Protein AF-A0A3N5KKR2-F1 (afdb_monomer)

Nearest PDB structures (foldseek):
  5sv0-assembly2_J  TM=8.902E-01  e=2.110E-06  Escherichia coli DH1
  6ye4-assembly1_C  TM=9.037E-01  e=9.347E-06  Serratia marcescens
  6tyi-assembly1_D  TM=8.362E-01  e=7.008E-06  Escherichia coli K-12
  5sv0-assembly1_B  TM=8.499E-01  e=1.585E-05  Escherichia coli DH1
  5zfu-assembly1_F  TM=7.831E-01  e=4.150E-04  Escherichia coli K-12

Secondary structure (DSSP, 8-state):
----------TTSHHHHHHH--HHHHHHHHHHHHHHHHHHHHHHHHHHHHHHHHHHHHHHHHHTTTSSSHHHHHHH--STT-HHHHHHHHHHHHHHTTTSTTTTTS-HHHHHHHHHHHHHHHHHHHHHTTHHHHHHHHHHHHHHHHHHHHHHHHHHHHHHHHHS---HHHHHHHHHHHHHHHHHHT-

Foldseek 3Di:
DDDDPPPPPDCQDPVVCVVPPDPLLVVLLVVLVVLVVVLVVVVVVLVVVVVVLVVLVVQLVPQLVPDPDNVRSLVSRDDDDSLVSVLSVQLVVQLVPCPPPVNVVDPNVVSSVVSSVVSVVVVVVVSCPPVVSNVCLQVCLLVSLLVSLVVLQVVLVVVCVVVVDDDCVSRVRSNSSSNVSNVSSND

Structure (mmCIF, N/CA/C/O backbone):
data_AF-A0A3N5KKR2-F1
#
_entry.id   AF-A0A3N5KKR2-F1
#
loop_
_atom_site.group_PDB
_atom_site.id
_atom_site.type_symbol
_atom_site.label_atom_id
_atom_site.label_alt_id
_atom_site.label_comp_id
_atom_site.label_asym_id
_atom_site.label_entity_id
_atom_site.label_seq_id
_atom_site.pdbx_PDB_ins_code
_atom_site.Cartn_x
_atom_site.Cartn_y
_atom_site.Cartn_z
_atom_site.occupancy
_atom_site.B_iso_or_equiv
_atom_site.auth_seq_id
_atom_site.auth_comp_id
_atom_site.auth_asym_id
_atom_site.auth_atom_id
_atom_site.pdbx_PDB_model_num
ATOM 1 N N . MET A 1 1 ? 1.745 31.631 -47.580 1.00 42.88 1 MET A N 1
ATOM 2 C CA . MET A 1 1 ? 2.986 31.162 -46.936 1.00 42.88 1 MET A CA 1
ATOM 3 C C . MET A 1 1 ? 2.565 30.349 -45.722 1.00 42.88 1 MET A C 1
ATOM 5 O O . MET A 1 1 ? 2.263 30.931 -44.691 1.00 42.88 1 MET A O 1
ATOM 9 N N . ALA A 1 2 ? 2.359 29.043 -45.904 1.00 41.66 2 ALA A N 1
ATOM 10 C CA . ALA A 1 2 ? 1.937 28.146 -44.832 1.00 41.66 2 ALA A CA 1
ATOM 11 C C . ALA A 1 2 ? 3.188 27.667 -44.090 1.00 41.66 2 ALA A C 1
ATOM 13 O O . ALA A 1 2 ? 4.091 27.104 -44.701 1.00 41.66 2 ALA A O 1
ATOM 14 N N . THR A 1 3 ? 3.264 27.957 -42.797 1.00 47.28 3 THR A N 1
ATOM 15 C CA . THR A 1 3 ? 4.240 27.378 -41.875 1.00 47.28 3 THR A CA 1
ATOM 16 C C . THR A 1 3 ? 3.950 25.888 -41.732 1.00 47.28 3 THR A C 1
ATOM 18 O O . THR A 1 3 ? 3.000 25.511 -41.048 1.00 47.28 3 THR A O 1
ATOM 21 N N . GLU A 1 4 ? 4.747 25.046 -42.387 1.00 46.09 4 GLU A N 1
ATOM 22 C CA . GLU A 1 4 ? 4.807 23.621 -42.073 1.00 46.09 4 GLU A CA 1
ATOM 23 C C . GLU A 1 4 ? 5.368 23.473 -40.656 1.00 46.09 4 GLU A C 1
ATOM 25 O O . GLU A 1 4 ? 6.536 23.756 -40.385 1.00 46.09 4 GLU A O 1
ATOM 30 N N . SER A 1 5 ? 4.511 23.079 -39.716 1.00 45.75 5 SER A N 1
ATOM 31 C CA . SER A 1 5 ? 4.941 22.628 -38.401 1.00 45.75 5 SER A CA 1
ATOM 32 C C . SER A 1 5 ? 5.669 21.300 -38.581 1.00 45.75 5 SER A C 1
ATOM 34 O O . SER A 1 5 ? 5.032 20.251 -38.672 1.00 45.75 5 SER A O 1
ATOM 36 N N . VAL A 1 6 ? 6.999 21.343 -38.660 1.00 47.50 6 VAL A N 1
ATOM 37 C CA . VAL A 1 6 ? 7.836 20.145 -38.565 1.00 47.50 6 VAL A CA 1
ATOM 38 C C . VAL A 1 6 ? 7.594 19.550 -37.181 1.00 47.50 6 VAL A C 1
ATOM 40 O O . VAL A 1 6 ? 8.103 20.044 -36.175 1.00 47.50 6 VAL A O 1
ATOM 43 N N . THR A 1 7 ? 6.757 18.518 -37.111 1.00 49.84 7 THR A N 1
ATOM 44 C CA . THR A 1 7 ? 6.627 17.6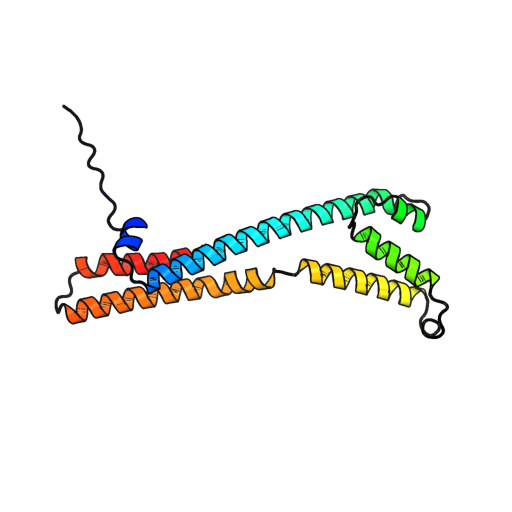89 -35.919 1.00 49.84 7 THR A CA 1
ATOM 45 C C . THR A 1 7 ? 7.948 16.958 -35.761 1.00 49.84 7 THR A C 1
ATOM 47 O O . THR A 1 7 ? 8.212 15.978 -36.454 1.00 49.84 7 THR A O 1
ATOM 50 N N . VAL A 1 8 ? 8.813 17.475 -34.891 1.00 53.47 8 VAL A N 1
ATOM 51 C CA . VAL A 1 8 ? 9.993 16.750 -34.426 1.00 53.47 8 VAL A CA 1
ATOM 52 C C . VAL A 1 8 ? 9.466 15.534 -33.667 1.00 53.47 8 VAL A C 1
ATOM 54 O O . VAL A 1 8 ? 9.110 15.635 -32.493 1.00 53.47 8 VAL A O 1
ATOM 57 N N . GLU A 1 9 ? 9.325 14.399 -34.356 1.00 55.38 9 GLU A N 1
ATOM 58 C CA . GLU A 1 9 ? 9.075 13.117 -33.704 1.00 55.38 9 GLU A CA 1
ATOM 59 C C . GLU A 1 9 ? 10.240 12.872 -32.755 1.00 55.38 9 GLU A C 1
ATOM 61 O O . GLU A 1 9 ? 11.386 12.757 -33.180 1.00 55.38 9 GLU A O 1
ATOM 66 N N . ASN A 1 10 ? 9.958 12.879 -31.454 1.00 56.44 10 ASN A N 1
ATOM 67 C CA . ASN A 1 10 ? 10.974 12.686 -30.435 1.00 56.44 10 ASN A CA 1
ATOM 68 C C . ASN A 1 10 ? 11.482 11.232 -30.518 1.00 56.44 10 ASN A C 1
ATOM 70 O O . ASN A 1 10 ? 10.735 10.321 -30.144 1.00 56.44 10 ASN A O 1
ATOM 74 N N . PRO A 1 11 ? 12.734 10.994 -30.955 1.00 57.62 11 PRO A N 1
ATOM 75 C CA . PRO A 1 11 ? 13.260 9.645 -31.151 1.00 57.62 11 PRO A CA 1
ATOM 76 C C . PRO A 1 11 ? 13.536 8.912 -29.827 1.00 57.62 11 PRO A C 1
ATOM 78 O O . PRO A 1 11 ? 13.966 7.766 -29.848 1.00 57.62 11 PRO A O 1
ATOM 81 N N . TYR A 1 12 ? 13.266 9.553 -28.682 1.00 56.97 12 TYR A N 1
ATOM 82 C CA . TYR A 1 12 ? 13.493 9.033 -27.330 1.00 56.97 12 TYR A CA 1
ATOM 83 C C . TYR A 1 12 ? 12.205 8.962 -26.482 1.00 56.97 12 TYR A C 1
ATOM 85 O O . TYR A 1 12 ? 12.260 8.904 -25.255 1.00 56.97 12 TYR A O 1
ATOM 93 N N . GLY A 1 13 ? 11.022 9.017 -27.108 1.00 60.66 13 GLY A N 1
ATOM 94 C CA . GLY A 1 13 ? 9.735 8.897 -26.407 1.00 60.66 13 GLY A CA 1
ATOM 95 C C . GLY A 1 13 ? 9.379 7.458 -25.996 1.00 60.66 13 GLY A C 1
ATOM 96 O O . GLY A 1 13 ? 9.944 6.495 -26.509 1.00 60.66 13 GLY A O 1
ATOM 97 N N . LEU A 1 14 ? 8.355 7.291 -25.142 1.00 60.44 14 LEU A N 1
ATOM 98 C CA . LEU A 1 14 ? 7.793 5.975 -24.755 1.00 60.44 14 LEU A CA 1
ATOM 99 C C . LEU A 1 14 ? 7.421 5.093 -25.966 1.00 60.44 14 LEU A C 1
ATOM 101 O O . LEU A 1 14 ? 7.427 3.867 -25.889 1.00 60.44 14 LEU A O 1
ATOM 105 N N . GLN A 1 15 ? 7.109 5.728 -27.094 1.00 59.28 15 GLN A N 1
ATOM 106 C CA . GLN A 1 15 ? 6.753 5.074 -28.348 1.00 59.28 15 GLN A CA 1
ATOM 107 C C . GLN A 1 15 ? 7.982 4.533 -29.103 1.00 59.28 15 GLN A C 1
ATOM 109 O O . GLN A 1 15 ? 7.906 3.449 -29.677 1.00 59.28 15 GLN A O 1
ATOM 114 N N . ALA A 1 16 ? 9.128 5.224 -29.030 1.00 58.50 16 ALA A N 1
ATOM 115 C CA . ALA A 1 16 ? 10.413 4.736 -29.538 1.00 58.50 16 ALA A CA 1
ATOM 116 C C . ALA A 1 16 ? 10.948 3.582 -28.672 1.00 58.50 16 ALA A C 1
ATOM 118 O O . ALA A 1 16 ? 11.301 2.537 -29.213 1.00 58.50 16 ALA A O 1
ATOM 119 N N . LEU A 1 17 ? 10.821 3.709 -27.344 1.00 58.53 17 LEU A N 1
ATOM 120 C CA . LEU A 1 17 ? 11.055 2.645 -26.356 1.00 58.53 17 LEU A CA 1
ATOM 121 C C . LEU A 1 17 ? 10.273 1.362 -26.663 1.00 58.53 17 LEU A C 1
ATOM 123 O O . LEU A 1 17 ? 10.775 0.254 -26.509 1.00 58.53 17 LEU A O 1
ATOM 127 N N . TRP A 1 18 ? 9.019 1.476 -27.101 1.00 58.06 18 TRP A N 1
ATOM 128 C CA . TRP A 1 18 ? 8.223 0.306 -27.469 1.00 58.06 18 TRP A CA 1
ATOM 129 C C . TRP A 1 18 ? 8.608 -0.264 -28.844 1.00 58.06 18 TRP A C 1
ATOM 131 O O . TRP A 1 18 ? 8.490 -1.470 -29.070 1.00 58.06 18 TRP A O 1
ATOM 141 N N . ALA A 1 19 ? 9.081 0.568 -29.771 1.00 58.56 19 ALA A N 1
ATOM 142 C CA . ALA A 1 19 ? 9.494 0.134 -31.103 1.00 58.56 19 ALA A CA 1
ATOM 143 C C . ALA A 1 19 ? 10.891 -0.520 -31.119 1.00 58.56 19 ALA A C 1
ATOM 145 O O . ALA A 1 19 ? 11.079 -1.502 -31.833 1.00 58.56 19 ALA A O 1
ATOM 146 N N . GLN A 1 20 ? 11.840 -0.025 -30.314 1.00 58.22 20 GLN A N 1
ATOM 147 C CA . GLN A 1 20 ? 13.218 -0.538 -30.214 1.00 58.22 20 GLN A CA 1
ATOM 148 C C . GLN A 1 20 ? 13.466 -1.422 -28.984 1.00 58.22 20 GLN A C 1
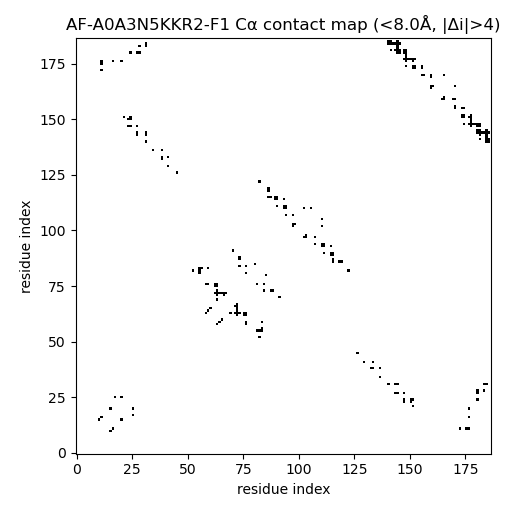ATOM 150 O O . GLN A 1 20 ? 14.421 -2.195 -28.974 1.00 58.22 20 GLN A O 1
ATOM 155 N N . GLY A 1 21 ? 12.589 -1.364 -27.979 1.00 59.50 21 GLY A N 1
ATOM 156 C CA . GLY A 1 21 ? 12.773 -2.067 -26.716 1.00 59.50 21 GLY A CA 1
ATOM 157 C C . GLY A 1 21 ? 12.751 -3.585 -26.851 1.00 59.50 21 GLY A C 1
ATOM 158 O O . GLY A 1 21 ? 11.796 -4.180 -27.375 1.00 59.50 21 GLY A O 1
ATOM 159 N N . ASP A 1 22 ? 13.801 -4.187 -26.301 1.00 70.69 22 ASP A N 1
ATOM 160 C CA . ASP A 1 22 ? 13.990 -5.625 -26.153 1.00 70.69 22 ASP A CA 1
ATOM 161 C C . ASP A 1 22 ? 12.833 -6.259 -25.348 1.00 70.69 22 ASP A C 1
ATOM 163 O O . ASP A 1 22 ? 12.187 -5.601 -24.522 1.00 70.69 22 ASP A O 1
ATOM 167 N N . PHE A 1 23 ? 12.545 -7.545 -25.572 1.00 80.81 23 PHE A N 1
ATOM 168 C CA . PHE A 1 23 ? 11.387 -8.231 -24.963 1.00 80.81 23 PHE A CA 1
ATOM 169 C C . PHE A 1 23 ? 11.386 -8.122 -23.428 1.00 80.81 23 PHE A C 1
ATOM 171 O O . PHE A 1 23 ? 10.342 -7.930 -22.800 1.00 80.81 23 PHE A O 1
ATOM 178 N N . ILE A 1 24 ? 12.577 -8.169 -22.828 1.00 84.75 24 ILE A N 1
ATOM 179 C CA . ILE A 1 24 ? 12.775 -8.065 -21.380 1.00 84.75 24 ILE A CA 1
ATOM 180 C C . ILE A 1 24 ? 12.475 -6.652 -20.865 1.00 84.75 24 ILE A C 1
ATOM 182 O O . ILE A 1 24 ? 11.808 -6.524 -19.841 1.00 84.75 24 ILE A O 1
ATOM 186 N N . ALA A 1 25 ? 12.872 -5.597 -21.583 1.00 81.75 25 ALA A N 1
ATOM 187 C CA . ALA A 1 25 ? 12.590 -4.213 -21.186 1.00 81.75 25 ALA A CA 1
ATOM 188 C C . ALA A 1 25 ? 11.077 -3.938 -21.134 1.00 81.75 25 ALA A C 1
ATOM 190 O O . ALA A 1 25 ? 10.565 -3.375 -20.165 1.00 81.75 25 ALA A O 1
ATOM 191 N N . LYS A 1 26 ? 10.334 -4.429 -22.134 1.00 83.31 26 LYS A N 1
ATOM 192 C CA . LYS A 1 26 ? 8.863 -4.362 -22.152 1.00 83.31 26 LYS A CA 1
ATOM 193 C C . LYS A 1 26 ? 8.243 -5.134 -20.989 1.00 83.31 26 LYS A C 1
ATOM 195 O O . LYS A 1 26 ? 7.328 -4.627 -20.347 1.00 83.31 26 LYS A O 1
ATOM 200 N N . GLY A 1 27 ? 8.758 -6.328 -20.692 1.00 89.81 27 GLY A N 1
ATOM 201 C CA . GLY A 1 27 ? 8.309 -7.130 -19.553 1.00 89.81 27 GLY A CA 1
ATOM 202 C C . GLY A 1 27 ? 8.483 -6.408 -18.214 1.00 89.81 27 GLY A C 1
ATOM 203 O O . GLY A 1 27 ? 7.544 -6.359 -17.421 1.00 89.81 27 GLY A O 1
ATOM 204 N N . VAL A 1 28 ? 9.648 -5.789 -17.992 1.00 90.44 28 VAL A N 1
ATOM 205 C CA . VAL A 1 28 ? 9.941 -4.997 -16.785 1.00 90.44 28 VAL A CA 1
ATOM 206 C C . VAL A 1 28 ? 8.992 -3.803 -16.661 1.00 90.44 28 VAL A C 1
ATOM 208 O O . VAL A 1 28 ? 8.409 -3.597 -15.597 1.00 90.44 28 VAL A O 1
ATOM 211 N N . LEU A 1 29 ? 8.776 -3.054 -17.746 1.00 87.88 29 LEU A N 1
ATOM 212 C CA . LEU A 1 29 ? 7.853 -1.914 -17.757 1.00 87.88 29 LEU A CA 1
ATOM 213 C C . LEU A 1 29 ? 6.410 -2.323 -17.443 1.00 87.88 29 LEU A C 1
ATOM 215 O O . LEU A 1 29 ? 5.752 -1.673 -16.633 1.00 87.88 29 LEU A O 1
ATOM 219 N N . ILE A 1 30 ? 5.922 -3.409 -18.049 1.00 91.50 30 ILE A N 1
ATOM 220 C CA . ILE A 1 30 ? 4.570 -3.925 -17.791 1.00 91.50 30 ILE A CA 1
ATOM 221 C C . ILE A 1 30 ? 4.441 -4.373 -16.334 1.00 91.50 30 ILE A C 1
ATOM 223 O O . ILE A 1 30 ? 3.448 -4.054 -15.683 1.00 91.50 30 ILE A O 1
ATOM 227 N N . LEU A 1 31 ? 5.444 -5.076 -15.803 1.00 92.81 31 LEU A N 1
ATOM 228 C CA . LEU A 1 31 ? 5.455 -5.516 -14.411 1.00 92.81 31 LEU A CA 1
ATOM 229 C C . LEU A 1 31 ? 5.376 -4.326 -13.443 1.00 92.81 31 LEU A C 1
ATOM 231 O O . LEU A 1 31 ? 4.517 -4.320 -12.562 1.00 92.81 31 LEU A O 1
ATOM 235 N N . LEU A 1 32 ? 6.218 -3.305 -13.633 1.00 91.81 32 LEU A N 1
ATOM 236 C CA . LEU A 1 32 ? 6.210 -2.088 -12.813 1.00 91.81 32 LEU A CA 1
ATOM 237 C C . LEU A 1 32 ? 4.871 -1.344 -12.913 1.00 91.81 32 LEU A C 1
ATOM 239 O O . LEU A 1 32 ? 4.319 -0.926 -11.895 1.00 91.81 32 LEU A O 1
ATOM 243 N N . ALA A 1 33 ? 4.296 -1.245 -14.114 1.00 92.81 33 ALA A N 1
ATOM 244 C CA . ALA A 1 33 ? 2.990 -0.622 -14.315 1.00 92.81 33 ALA A CA 1
ATOM 245 C C . ALA A 1 33 ? 1.862 -1.375 -13.584 1.00 92.81 33 ALA A C 1
ATOM 247 O O . ALA A 1 33 ? 1.014 -0.750 -12.946 1.00 92.81 33 ALA A O 1
ATOM 248 N N . LEU A 1 34 ? 1.866 -2.713 -13.620 1.00 94.69 34 LEU A N 1
ATOM 249 C CA . LEU A 1 34 ? 0.901 -3.540 -12.888 1.00 94.69 34 LEU A CA 1
ATOM 250 C C . LEU A 1 34 ? 1.060 -3.390 -11.369 1.00 94.69 34 LEU A C 1
ATOM 252 O O . LEU A 1 34 ? 0.063 -3.241 -10.661 1.00 94.69 34 LEU A O 1
ATOM 256 N N . MET A 1 35 ? 2.301 -3.384 -10.870 1.00 93.50 35 MET A N 1
ATOM 257 C CA . MET A 1 35 ? 2.604 -3.154 -9.452 1.00 93.50 35 MET A CA 1
ATOM 258 C C . MET A 1 35 ? 2.122 -1.773 -8.989 1.00 93.50 35 MET A C 1
ATOM 260 O O . MET A 1 35 ? 1.519 -1.663 -7.918 1.00 93.50 35 MET A O 1
ATOM 264 N N . SER A 1 36 ? 2.312 -0.736 -9.808 1.00 94.06 36 SER A N 1
ATOM 265 C CA . SER A 1 36 ? 1.827 0.622 -9.536 1.00 94.06 36 SER A CA 1
ATOM 266 C C . SER A 1 36 ? 0.295 0.682 -9.498 1.00 94.06 36 SER A C 1
ATOM 268 O O . SER A 1 36 ? -0.288 1.140 -8.511 1.00 94.06 36 SER A O 1
ATOM 270 N N . ALA A 1 37 ? -0.382 0.126 -10.509 1.00 95.19 37 ALA A N 1
ATOM 271 C CA . ALA A 1 37 ? -1.845 0.104 -10.571 1.00 95.19 37 ALA A CA 1
ATOM 272 C C . ALA A 1 37 ? -2.469 -0.637 -9.375 1.00 95.19 37 ALA A C 1
ATOM 274 O O . ALA A 1 37 ? -3.433 -0.160 -8.768 1.00 95.19 37 ALA A O 1
ATOM 275 N N . TYR A 1 38 ? -1.898 -1.782 -8.993 1.00 95.12 38 TYR A N 1
ATOM 276 C CA . TYR A 1 38 ? -2.381 -2.553 -7.850 1.00 95.12 38 TYR A CA 1
ATOM 277 C C . TYR A 1 38 ? -2.080 -1.866 -6.506 1.00 95.12 38 TYR A C 1
ATOM 279 O O . TYR A 1 38 ? -2.914 -1.894 -5.599 1.00 95.12 38 TYR A O 1
ATOM 287 N N . SER A 1 39 ? -0.951 -1.161 -6.388 1.00 94.94 39 SER A N 1
ATOM 288 C CA . SER A 1 39 ? -0.648 -0.335 -5.210 1.00 94.94 39 SER A CA 1
ATOM 289 C C . SER A 1 39 ? -1.685 0.772 -5.024 1.00 94.94 39 SER A C 1
ATOM 291 O O . SER A 1 39 ? -2.228 0.922 -3.930 1.00 94.94 39 SER A O 1
ATOM 293 N N . TRP A 1 40 ? -2.048 1.485 -6.095 1.00 95.31 40 TRP A N 1
ATOM 294 C CA . TRP A 1 40 ? -3.120 2.485 -6.059 1.00 95.31 40 TRP A CA 1
ATOM 295 C C . TRP A 1 40 ? -4.468 1.888 -5.652 1.00 95.31 40 TRP A C 1
ATOM 297 O O . TRP A 1 40 ? -5.167 2.465 -4.817 1.00 95.31 40 TRP A O 1
ATOM 307 N N . PHE A 1 41 ? -4.822 0.712 -6.175 1.00 95.62 41 PHE A N 1
ATOM 308 C CA . PHE A 1 41 ? -6.036 0.002 -5.768 1.00 95.62 41 PHE A CA 1
ATOM 309 C C . PHE A 1 41 ? -6.067 -0.276 -4.252 1.00 95.62 41 PHE A C 1
ATOM 311 O O . PHE A 1 41 ? -7.074 -0.012 -3.585 1.00 95.62 41 PHE A O 1
ATOM 318 N N . ILE A 1 42 ? -4.957 -0.742 -3.674 1.00 95.12 42 ILE A N 1
ATOM 319 C CA . ILE A 1 42 ? -4.861 -0.963 -2.225 1.00 95.12 42 ILE A CA 1
ATOM 320 C C . ILE A 1 42 ? -4.934 0.364 -1.450 1.00 95.12 42 ILE A C 1
ATOM 322 O O . ILE A 1 42 ? -5.635 0.437 -0.443 1.00 95.12 42 ILE A O 1
ATOM 326 N N . ILE A 1 43 ? -4.271 1.426 -1.918 1.00 94.69 43 ILE A N 1
ATOM 327 C CA . ILE A 1 43 ? -4.312 2.748 -1.267 1.00 94.69 43 ILE A CA 1
ATOM 328 C C . ILE A 1 43 ? -5.755 3.253 -1.168 1.00 94.69 43 ILE A C 1
ATOM 330 O O . ILE A 1 43 ? -6.195 3.645 -0.087 1.00 94.69 43 ILE A O 1
ATOM 334 N N . PHE A 1 44 ? -6.519 3.197 -2.262 1.00 96.00 44 PHE A N 1
ATOM 335 C CA . PHE A 1 44 ? -7.910 3.652 -2.261 1.00 96.00 44 PHE A CA 1
ATOM 336 C C . PHE A 1 44 ? -8.801 2.806 -1.350 1.00 96.00 44 PHE A C 1
ATOM 338 O O . PHE A 1 44 ? -9.573 3.353 -0.559 1.00 96.00 44 PHE A O 1
ATOM 345 N N . THR A 1 45 ? -8.682 1.478 -1.416 1.00 93.81 45 THR A N 1
ATOM 346 C CA . THR A 1 45 ? -9.479 0.579 -0.563 1.00 93.81 45 THR A CA 1
ATOM 347 C C . THR A 1 45 ? -9.185 0.804 0.922 1.00 93.81 45 THR A C 1
ATOM 349 O O . THR A 1 45 ? -10.123 0.953 1.709 1.00 93.81 45 THR A O 1
ATOM 352 N N . LYS A 1 46 ? -7.908 0.942 1.302 1.00 93.81 46 LYS A N 1
ATOM 353 C CA . LYS A 1 46 ? -7.494 1.232 2.684 1.00 93.81 46 LYS A CA 1
ATOM 354 C C . LYS A 1 46 ? -7.925 2.611 3.157 1.00 93.81 46 LYS A C 1
ATOM 356 O O . LYS A 1 46 ? -8.366 2.759 4.293 1.00 93.81 46 LYS A O 1
ATOM 361 N N . TRP A 1 47 ? -7.867 3.613 2.288 1.00 94.38 47 TRP A N 1
ATOM 362 C CA . TRP A 1 47 ? -8.332 4.957 2.609 1.00 94.38 47 TRP A CA 1
ATOM 363 C C . TRP A 1 47 ? -9.834 4.997 2.911 1.00 94.38 47 TRP A C 1
ATOM 365 O O . TRP A 1 47 ? -10.251 5.625 3.888 1.00 94.38 47 TRP A O 1
ATOM 375 N N . TRP A 1 48 ? -10.655 4.290 2.126 1.00 93.75 48 TRP A N 1
ATOM 376 C CA . TRP A 1 48 ? -12.086 4.159 2.416 1.00 93.75 48 TRP A CA 1
ATOM 377 C C . TRP A 1 48 ? -12.355 3.382 3.704 1.00 93.75 48 TRP A C 1
ATOM 379 O O . TRP A 1 48 ? -13.187 3.814 4.504 1.00 93.75 48 TRP A O 1
ATOM 389 N N . GLU A 1 49 ? -11.648 2.273 3.931 1.00 91.62 49 GLU A N 1
ATOM 390 C CA . GLU A 1 49 ? -11.753 1.484 5.162 1.00 91.62 49 GLU A CA 1
ATOM 391 C C . GLU A 1 49 ? -11.429 2.339 6.398 1.00 91.62 49 GLU A C 1
ATOM 393 O O . GLU A 1 49 ? -12.220 2.403 7.341 1.00 91.62 49 GLU A O 1
ATOM 398 N N . GLN A 1 50 ? -10.329 3.093 6.357 1.00 92.62 50 GLN A N 1
ATOM 399 C CA . GLN A 1 50 ? -9.906 3.966 7.448 1.00 92.62 50 GLN A CA 1
ATOM 400 C C . GLN A 1 50 ? -10.880 5.126 7.681 1.00 92.62 50 GLN A C 1
ATOM 402 O O . GLN A 1 50 ? -11.222 5.423 8.825 1.00 92.62 50 GLN A O 1
ATOM 407 N N . ARG A 1 51 ? -11.396 5.753 6.616 1.00 92.81 51 ARG A N 1
ATOM 408 C CA . ARG A 1 51 ? -12.439 6.786 6.738 1.00 92.81 51 ARG A CA 1
ATOM 409 C C . ARG A 1 51 ? -13.710 6.241 7.379 1.00 92.81 51 ARG A C 1
ATOM 411 O O . ARG A 1 51 ? -14.283 6.896 8.249 1.00 92.81 51 ARG A O 1
ATOM 418 N N . ARG A 1 52 ? -14.139 5.041 6.979 1.00 90.62 52 ARG A N 1
ATOM 419 C CA . ARG A 1 52 ? -15.307 4.378 7.567 1.00 90.62 52 ARG A CA 1
ATOM 420 C C . ARG A 1 52 ? -15.089 4.106 9.055 1.00 90.62 52 ARG A C 1
ATOM 422 O O . ARG A 1 52 ? -15.997 4.351 9.841 1.00 90.62 52 ARG A O 1
ATOM 429 N N . LEU A 1 53 ? -13.897 3.661 9.446 1.00 91.19 53 LEU A N 1
ATOM 430 C CA . LEU A 1 53 ? -13.565 3.412 10.850 1.00 91.19 53 LEU A CA 1
ATOM 431 C C . LEU A 1 53 ? -13.543 4.674 11.697 1.00 91.19 53 LEU A C 1
ATOM 433 O O . LEU A 1 53 ? -14.113 4.676 12.783 1.00 91.19 53 LEU A O 1
ATOM 437 N N . LEU A 1 54 ? -12.949 5.754 11.191 1.00 90.94 54 LEU A N 1
ATOM 438 C CA . LEU A 1 54 ? -12.948 7.043 11.883 1.00 90.94 54 LEU A CA 1
ATOM 439 C C . LEU A 1 54 ? -14.370 7.582 12.069 1.00 90.94 54 LEU A C 1
ATOM 441 O O . LEU A 1 54 ? -14.704 8.094 13.134 1.00 90.94 54 LEU A O 1
ATOM 445 N N . SER A 1 55 ? -15.236 7.407 11.067 1.00 90.00 55 SER A N 1
ATOM 446 C CA . SER A 1 55 ? -16.651 7.762 11.193 1.00 90.00 55 SER A CA 1
ATOM 447 C C . SER A 1 55 ? -17.363 6.927 12.261 1.00 90.00 55 SER A C 1
ATOM 449 O O . SER A 1 55 ? -18.130 7.480 13.045 1.00 90.00 55 SER A O 1
ATOM 451 N N . GLN A 1 56 ? -17.116 5.613 12.311 1.00 90.12 56 GLN A N 1
ATOM 452 C CA . GLN A 1 56 ? -17.694 4.737 13.338 1.00 90.12 56 GLN A CA 1
ATOM 453 C C . GLN A 1 56 ? -17.173 5.077 14.739 1.00 90.12 56 GLN A C 1
ATOM 455 O O . GLN A 1 56 ? -17.937 5.022 15.697 1.00 90.12 56 GLN A O 1
ATOM 460 N N . ALA A 1 57 ? -15.898 5.456 14.855 1.00 88.81 57 ALA A N 1
ATOM 461 C CA . ALA A 1 57 ? -15.297 5.886 16.112 1.00 88.81 57 ALA A CA 1
ATOM 462 C C . ALA A 1 57 ? -15.965 7.164 16.631 1.00 88.81 57 ALA A C 1
ATOM 464 O O . ALA A 1 57 ? -16.350 7.220 17.793 1.00 88.81 57 ALA A O 1
ATOM 465 N N . ALA A 1 58 ? -16.189 8.149 15.756 1.00 89.12 58 ALA A N 1
ATOM 466 C CA . ALA A 1 58 ? -16.881 9.385 16.114 1.00 89.12 58 ALA A CA 1
ATOM 467 C C . ALA A 1 58 ? -18.355 9.156 16.507 1.00 89.12 58 ALA A C 1
ATOM 469 O O . ALA A 1 58 ? -18.880 9.842 17.386 1.00 89.12 58 ALA A O 1
ATOM 470 N N . GLU A 1 59 ? -19.042 8.203 15.866 1.00 87.19 59 GLU A N 1
ATOM 471 C CA . GLU A 1 59 ? -20.402 7.799 16.250 1.00 87.19 59 GLU A CA 1
ATOM 472 C C . GLU A 1 59 ? -20.408 7.124 17.625 1.00 87.19 59 GLU A C 1
ATOM 474 O O . GLU A 1 59 ? -21.219 7.487 18.478 1.00 87.19 59 GLU A O 1
ATOM 479 N N . ALA A 1 60 ? -19.476 6.198 17.866 1.00 87.12 60 ALA A N 1
ATOM 480 C CA . ALA A 1 60 ? -19.321 5.555 19.162 1.00 87.12 60 ALA A CA 1
ATOM 481 C C . ALA A 1 60 ? -19.006 6.577 20.256 1.00 87.12 60 ALA A C 1
ATOM 483 O O . ALA A 1 60 ? -19.648 6.565 21.302 1.00 87.12 60 ALA A O 1
ATOM 484 N N . GLU A 1 61 ? -18.114 7.528 19.989 1.00 86.62 61 GLU A N 1
ATOM 485 C CA . GLU A 1 61 ? -17.758 8.552 20.962 1.00 86.62 61 GLU A CA 1
ATOM 486 C C . GLU A 1 61 ? -18.979 9.367 21.421 1.00 86.62 61 GLU A C 1
ATOM 488 O O . GLU A 1 61 ? -19.179 9.589 22.613 1.00 86.62 61 GLU A O 1
ATOM 493 N N . LYS A 1 62 ? -19.841 9.755 20.475 1.00 86.50 62 LYS A N 1
ATOM 494 C CA . LYS A 1 62 ? -21.022 10.583 20.749 1.00 86.50 62 LYS A CA 1
ATOM 495 C C . LYS A 1 62 ? -22.211 9.805 21.298 1.00 86.50 62 LYS A C 1
ATOM 497 O O . LYS A 1 62 ? -22.953 10.341 22.112 1.00 86.50 62 LYS A O 1
ATOM 502 N N . GLN A 1 63 ? -22.458 8.593 20.805 1.00 86.00 63 GLN A N 1
ATOM 503 C CA . GLN A 1 63 ? -23.700 7.865 21.083 1.00 86.00 63 GLN A CA 1
ATOM 504 C C . GLN A 1 63 ? -23.539 6.775 22.141 1.00 86.00 63 GLN A C 1
ATOM 506 O O . GLN A 1 63 ? -24.461 6.574 22.932 1.00 86.00 63 GLN A O 1
ATOM 511 N N . PHE A 1 64 ? -22.399 6.076 22.159 1.00 85.19 64 PHE A N 1
ATOM 512 C CA . PHE A 1 64 ? -22.152 4.997 23.115 1.00 85.19 64 PHE A CA 1
ATOM 513 C C . PHE A 1 64 ? -21.838 5.562 24.502 1.00 85.19 64 PHE A C 1
ATOM 515 O O . PHE A 1 64 ? -22.488 5.171 25.467 1.00 85.19 64 PHE A O 1
ATOM 522 N N . TRP A 1 65 ? -20.921 6.531 24.607 1.00 82.06 65 TRP A N 1
ATOM 523 C CA . TRP A 1 65 ? -20.559 7.125 25.905 1.00 82.06 65 TRP A CA 1
ATOM 524 C C . TRP A 1 65 ? -21.632 8.041 26.496 1.00 82.06 65 TRP A C 1
ATOM 526 O O . TRP A 1 65 ? -21.644 8.263 27.701 1.00 82.06 65 TRP A O 1
ATOM 536 N N . ALA A 1 66 ? -22.553 8.547 25.674 1.00 84.38 66 ALA A N 1
ATOM 537 C CA . ALA A 1 66 ? -23.704 9.319 26.139 1.00 84.38 66 ALA A CA 1
ATOM 538 C C . ALA A 1 66 ? -24.912 8.442 26.526 1.00 84.38 66 ALA A C 1
ATOM 540 O O . ALA A 1 66 ? -25.990 8.969 26.796 1.00 84.38 66 ALA A O 1
ATOM 541 N N . ALA A 1 67 ? -24.795 7.110 26.473 1.00 86.12 67 ALA A N 1
ATOM 542 C CA . ALA A 1 67 ? -25.882 6.206 26.833 1.00 86.12 67 ALA A CA 1
ATOM 543 C C . ALA A 1 67 ? -25.879 5.872 28.330 1.00 86.12 67 ALA A C 1
ATOM 545 O O . ALA A 1 67 ? -24.829 5.698 28.939 1.00 86.12 67 ALA A O 1
ATOM 546 N N . ASP A 1 68 ? -27.073 5.683 28.894 1.00 83.31 68 ASP A N 1
ATOM 547 C CA . ASP A 1 68 ? -27.253 5.399 30.326 1.00 83.31 68 ASP A CA 1
ATOM 548 C C . ASP A 1 68 ? -26.735 4.012 30.744 1.00 83.31 68 ASP A C 1
ATOM 550 O O . ASP A 1 68 ? -26.494 3.753 31.919 1.00 83.31 68 ASP A O 1
ATOM 554 N N . ASN A 1 69 ? -26.604 3.084 29.791 1.00 84.50 69 ASN A N 1
ATOM 555 C CA . ASN A 1 69 ? -26.067 1.748 30.024 1.00 84.50 69 ASN A CA 1
ATOM 556 C C . ASN A 1 69 ? -25.441 1.157 28.753 1.00 84.50 69 ASN A C 1
ATOM 558 O O . ASN A 1 69 ? -25.786 1.534 27.631 1.00 84.50 69 ASN A O 1
ATOM 562 N N . ILE A 1 70 ? -24.551 0.179 28.941 1.00 81.25 70 ILE A N 1
ATOM 563 C CA . ILE A 1 70 ? -23.744 -0.421 27.869 1.00 81.25 70 ILE A CA 1
ATOM 564 C C . ILE A 1 70 ? -24.622 -1.102 26.802 1.00 81.25 70 ILE A C 1
ATOM 566 O O . ILE A 1 70 ? -24.394 -0.904 25.610 1.00 81.25 70 ILE A O 1
ATOM 570 N N . LYS A 1 71 ? -25.684 -1.826 27.192 1.00 82.44 71 LYS A N 1
ATOM 571 C CA . LYS A 1 71 ? -26.613 -2.480 26.243 1.00 82.44 71 LYS A CA 1
ATOM 572 C C . LYS A 1 71 ? -27.344 -1.466 25.351 1.00 82.44 71 LYS A C 1
ATOM 574 O O . LYS A 1 71 ? -27.438 -1.665 24.141 1.00 82.44 71 LYS A O 1
ATOM 579 N N . SER A 1 72 ? -27.809 -0.358 25.929 1.00 82.62 72 SER A N 1
ATOM 580 C CA . SER A 1 72 ? -28.412 0.771 25.206 1.00 82.62 72 SER A CA 1
ATOM 581 C C . SER A 1 72 ? -27.393 1.447 24.284 1.00 82.62 72 SER A C 1
ATOM 583 O O . SER A 1 72 ? -27.702 1.717 23.124 1.00 82.62 72 SER A O 1
ATOM 585 N N . GLY A 1 73 ? -26.153 1.630 24.753 1.00 82.31 73 GLY A N 1
ATOM 586 C CA . GLY A 1 73 ? -25.044 2.149 23.951 1.00 82.31 73 GLY A CA 1
ATOM 587 C C . GLY A 1 73 ? -24.778 1.309 22.699 1.00 82.31 73 GLY A C 1
ATOM 588 O O . GLY A 1 73 ? -24.731 1.853 21.599 1.00 82.31 73 GLY A O 1
ATOM 589 N N . VAL A 1 74 ? -24.682 -0.021 22.828 1.00 84.56 74 VAL A N 1
ATOM 590 C CA . VAL A 1 74 ? -24.509 -0.944 21.683 1.00 84.56 74 VAL A CA 1
ATOM 591 C C . VAL A 1 74 ? -25.713 -0.916 20.737 1.00 84.56 74 VAL A C 1
ATOM 593 O O . VAL A 1 74 ? -25.550 -1.001 19.516 1.00 84.56 74 VAL A O 1
ATOM 596 N N . GLY A 1 75 ? -26.924 -0.776 21.285 1.00 80.94 75 GLY A N 1
ATOM 597 C CA . GLY A 1 75 ? -28.160 -0.653 20.512 1.00 80.94 75 GLY A CA 1
ATOM 598 C C . GLY A 1 75 ? -28.213 0.607 19.643 1.00 80.94 75 GLY A C 1
ATOM 599 O O . GLY A 1 75 ? -28.716 0.540 18.522 1.00 80.94 75 GLY A O 1
ATOM 600 N N . LYS A 1 76 ? -27.650 1.723 20.127 1.00 82.81 76 LYS A N 1
ATOM 601 C CA . LYS A 1 76 ? -27.580 3.000 19.396 1.00 82.81 76 LYS A CA 1
ATOM 602 C C . LYS A 1 76 ? -26.584 2.977 18.235 1.00 82.81 76 LYS A C 1
ATOM 604 O O . LYS A 1 76 ? -26.821 3.659 17.248 1.00 82.81 76 LYS A O 1
ATOM 609 N N . LEU A 1 77 ? -25.532 2.154 18.299 1.00 82.44 77 LEU A N 1
ATOM 610 C CA . LEU A 1 77 ? -24.560 2.025 17.208 1.00 82.44 77 LEU A CA 1
ATOM 611 C C . LEU A 1 77 ? -25.217 1.455 15.942 1.00 82.44 77 LEU A C 1
ATOM 613 O O . LEU A 1 77 ? -25.649 0.289 15.902 1.00 82.44 77 LEU A O 1
ATOM 617 N N . THR A 1 78 ? -25.257 2.272 14.890 1.00 73.31 78 THR A N 1
ATOM 618 C CA . THR A 1 78 ? -25.870 1.917 13.609 1.00 73.31 78 THR A CA 1
ATOM 619 C C . THR A 1 78 ? -24.850 1.337 12.616 1.00 73.31 78 THR A C 1
ATOM 621 O O . THR A 1 78 ? -23.635 1.476 12.764 1.00 73.31 78 THR A O 1
ATOM 624 N N . GLY A 1 79 ? -25.345 0.605 11.608 1.00 66.94 79 GLY A N 1
ATOM 625 C CA . GLY A 1 79 ? -24.533 0.037 10.523 1.00 66.94 79 GLY A CA 1
ATOM 626 C C . GLY A 1 79 ? -24.216 -1.461 10.654 1.00 66.94 79 GLY A C 1
ATOM 627 O O . GLY A 1 79 ? -23.637 -1.927 11.635 1.00 66.94 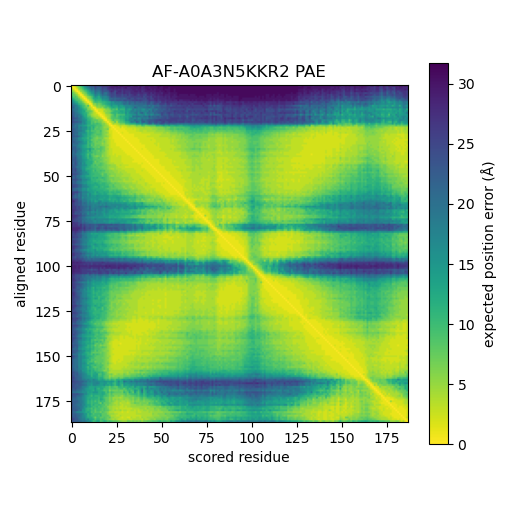79 GLY A O 1
ATOM 628 N N . LYS A 1 80 ? -24.557 -2.234 9.612 1.00 62.78 80 LYS A N 1
ATOM 629 C CA . LYS A 1 80 ? -24.134 -3.638 9.461 1.00 62.78 80 LYS A CA 1
ATOM 630 C C . LYS A 1 80 ? -22.606 -3.659 9.273 1.00 62.78 80 LYS A C 1
ATOM 632 O O . LYS A 1 80 ? -22.102 -3.193 8.250 1.00 62.78 80 LYS A O 1
ATOM 637 N N . GLY A 1 81 ? -21.873 -4.124 10.285 1.00 72.69 81 GLY A N 1
ATOM 638 C CA . GLY A 1 81 ? -20.402 -4.138 10.304 1.00 72.69 81 GLY A CA 1
ATOM 639 C C . GLY A 1 81 ? -19.742 -2.961 11.034 1.00 72.69 81 GLY A C 1
ATOM 640 O O . GLY A 1 81 ? -18.622 -2.594 10.686 1.00 72.69 81 GLY A O 1
ATOM 641 N N . ASN A 1 82 ? -20.426 -2.336 12.001 1.00 85.19 82 ASN A N 1
ATOM 642 C CA . ASN A 1 82 ? -19.771 -1.420 12.936 1.00 85.19 82 ASN A CA 1
ATOM 643 C C . ASN A 1 82 ? -18.835 -2.212 13.863 1.00 85.19 82 ASN A C 1
ATOM 645 O O . ASN A 1 82 ? -19.271 -3.116 14.577 1.00 85.19 82 ASN A O 1
ATOM 649 N N . ILE A 1 83 ? -17.548 -1.881 13.827 1.00 88.12 83 ILE A N 1
ATOM 650 C CA . ILE A 1 83 ? -16.520 -2.640 14.533 1.00 88.12 83 ILE A CA 1
ATOM 651 C C . ILE A 1 83 ? -16.623 -2.447 16.053 1.00 88.12 83 ILE A C 1
ATOM 653 O O . ILE A 1 83 ? -16.518 -3.414 16.804 1.00 88.12 83 ILE A O 1
ATOM 657 N N . PHE A 1 84 ? -16.914 -1.228 16.510 1.00 88.44 84 PHE A N 1
ATOM 658 C CA . PHE A 1 84 ? -17.112 -0.935 17.934 1.00 88.44 84 PHE A CA 1
ATOM 659 C C . PHE A 1 84 ? -18.314 -1.689 18.494 1.00 88.44 84 PHE A C 1
ATOM 661 O O . PHE A 1 84 ? -18.250 -2.226 19.597 1.00 88.44 84 PHE A O 1
ATOM 668 N N . LYS A 1 85 ? -19.381 -1.804 17.695 1.00 88.81 85 LYS A N 1
ATOM 669 C CA . LYS A 1 85 ? -20.553 -2.608 18.048 1.00 88.81 85 LYS A CA 1
ATOM 670 C C . LYS A 1 85 ? -20.190 -4.076 18.247 1.00 88.81 85 LYS A C 1
ATOM 672 O O . LYS A 1 85 ? -20.634 -4.655 19.227 1.00 88.81 85 LYS A O 1
ATOM 677 N N . ALA A 1 86 ? -19.386 -4.646 17.348 1.00 88.88 86 ALA A N 1
ATOM 678 C CA . ALA A 1 86 ? -18.968 -6.043 17.421 1.00 88.88 86 ALA A CA 1
ATOM 679 C C . ALA A 1 86 ? -18.122 -6.338 18.672 1.00 88.88 86 ALA A C 1
ATOM 681 O O . ALA A 1 86 ? -18.391 -7.315 19.362 1.00 88.88 86 ALA A O 1
ATOM 682 N N . ILE A 1 87 ? -17.149 -5.476 19.001 1.00 90.69 87 ILE A N 1
ATOM 683 C CA . ILE A 1 87 ? -16.336 -5.636 20.222 1.00 90.69 87 ILE A CA 1
ATOM 684 C C . ILE A 1 87 ? -17.215 -5.515 21.467 1.00 90.69 87 ILE A C 1
ATOM 686 O O . ILE A 1 87 ? -17.117 -6.331 22.379 1.00 90.69 87 ILE A O 1
ATOM 690 N N . ALA A 1 88 ? -18.081 -4.502 21.511 1.00 89.25 88 ALA A N 1
ATOM 691 C CA . ALA A 1 88 ? -18.925 -4.259 22.670 1.00 89.25 88 ALA A CA 1
ATOM 692 C C . ALA A 1 88 ? -19.966 -5.372 22.870 1.00 89.25 88 ALA A C 1
ATOM 694 O O . ALA A 1 88 ? -20.196 -5.775 24.006 1.00 89.25 88 ALA A O 1
ATOM 695 N N . SER A 1 89 ? -20.556 -5.917 21.798 1.00 89.00 89 SER A N 1
ATOM 696 C CA . SER A 1 89 ? -21.441 -7.084 21.903 1.00 89.00 89 SER A CA 1
ATOM 697 C C . SER A 1 89 ? -20.689 -8.327 22.371 1.00 89.00 89 SER A C 1
ATOM 699 O O . SER A 1 89 ? -21.163 -9.011 23.264 1.00 89.00 89 SER A O 1
ATOM 701 N N . GLU A 1 90 ? -19.486 -8.575 21.846 1.00 88.44 90 GLU A N 1
ATOM 702 C CA . GLU A 1 90 ? -18.663 -9.723 22.249 1.00 88.44 90 GLU A CA 1
ATOM 703 C C . GLU A 1 90 ? -18.237 -9.631 23.725 1.00 88.44 90 GLU A C 1
ATOM 705 O O . GLU A 1 90 ? -18.209 -10.641 24.423 1.00 88.44 90 GLU A O 1
ATOM 710 N N . ALA A 1 91 ? -17.972 -8.423 24.231 1.00 88.62 91 ALA A N 1
ATOM 711 C CA . ALA A 1 91 ? -17.689 -8.184 25.644 1.00 88.62 91 ALA A CA 1
ATOM 712 C C . ALA A 1 91 ? -18.923 -8.388 26.546 1.00 88.62 91 ALA A C 1
ATOM 714 O O . ALA A 1 91 ? -18.791 -8.958 27.629 1.00 88.62 91 ALA A O 1
ATOM 715 N N . ILE A 1 92 ? -20.115 -7.957 26.109 1.00 88.19 92 ILE A N 1
ATOM 716 C CA . ILE A 1 92 ? -21.377 -8.205 26.832 1.00 88.19 92 ILE A CA 1
ATOM 717 C C . ILE A 1 92 ? -21.662 -9.708 26.889 1.00 88.19 92 ILE A C 1
ATOM 719 O O . ILE A 1 92 ? -21.894 -10.239 27.973 1.00 88.19 92 ILE A O 1
ATOM 723 N N . ASP A 1 93 ? -21.577 -10.398 25.750 1.00 87.38 93 ASP A N 1
ATOM 724 C CA . ASP A 1 93 ? -21.804 -11.842 25.667 1.00 87.38 93 ASP A CA 1
ATOM 725 C C . ASP A 1 93 ? -20.805 -12.598 26.556 1.00 87.38 93 ASP A C 1
ATOM 727 O O . ASP A 1 93 ? -21.176 -13.531 27.270 1.00 87.38 93 ASP A O 1
ATOM 731 N N . ALA A 1 94 ? -19.540 -12.169 26.575 1.00 85.44 94 ALA A N 1
ATOM 732 C CA . ALA A 1 94 ? -18.512 -12.753 27.429 1.00 85.44 94 ALA A CA 1
ATOM 733 C C . ALA A 1 94 ? -18.758 -12.526 28.928 1.00 85.44 94 ALA A C 1
ATOM 735 O O . ALA A 1 94 ? -18.410 -13.396 29.728 1.00 85.44 94 ALA A O 1
ATOM 736 N N . ALA A 1 95 ? -19.345 -11.388 29.309 1.00 84.81 95 ALA A N 1
ATOM 737 C CA . ALA A 1 95 ? -19.724 -11.110 30.689 1.00 84.81 95 ALA A CA 1
ATOM 738 C C . ALA A 1 95 ? -20.918 -11.968 31.138 1.00 84.81 95 ALA A C 1
ATOM 740 O O . ALA A 1 95 ? -20.933 -12.456 32.265 1.00 84.81 95 ALA A O 1
ATOM 741 N N . GLU A 1 96 ? -21.892 -12.201 30.252 1.00 84.00 96 GLU A N 1
ATOM 742 C CA . GLU A 1 96 ? -23.066 -13.039 30.536 1.00 84.00 96 GLU A CA 1
ATOM 743 C C . GLU A 1 96 ? -22.720 -14.534 30.652 1.00 84.00 96 GLU A C 1
ATOM 745 O O . GLU A 1 96 ? -23.349 -15.252 31.426 1.00 84.00 96 GLU A O 1
ATOM 750 N N . HIS A 1 97 ? -21.690 -15.003 29.941 1.00 78.62 97 HIS A N 1
ATOM 751 C CA . HIS A 1 97 ? -21.254 -16.409 29.942 1.00 78.62 97 HIS A CA 1
ATOM 752 C C . HIS A 1 97 ? -20.069 -16.704 30.886 1.00 78.62 97 HIS A C 1
ATOM 754 O O . HIS A 1 97 ? -19.481 -17.789 30.830 1.00 78.62 97 HIS A O 1
ATOM 760 N N . HIS A 1 98 ? -19.715 -15.767 31.776 1.00 70.69 98 HIS A N 1
ATOM 761 C CA . HIS A 1 98 ? -18.597 -15.905 32.724 1.00 70.69 98 HIS A CA 1
ATOM 762 C C . HIS A 1 98 ? -18.806 -16.999 33.796 1.00 70.69 98 HIS A C 1
ATOM 764 O O . HIS A 1 98 ? -17.851 -17.405 34.455 1.00 70.69 98 HIS A O 1
ATOM 770 N N . ASP A 1 99 ? -20.003 -17.580 33.911 1.00 64.31 99 ASP A N 1
ATOM 771 C CA . ASP A 1 99 ? -20.326 -18.615 34.910 1.00 64.31 99 ASP A CA 1
ATOM 772 C C . ASP A 1 99 ? -20.014 -20.066 34.468 1.00 64.31 99 ASP A C 1
ATOM 774 O O . ASP A 1 99 ? -20.403 -21.047 35.105 1.00 64.31 99 ASP A O 1
ATOM 778 N N . THR A 1 100 ? -19.298 -20.257 33.356 1.00 65.44 100 THR A N 1
ATOM 779 C CA . THR A 1 100 ? -18.847 -21.601 32.958 1.00 65.44 100 THR A CA 1
ATOM 780 C C . THR A 1 100 ? -17.624 -22.046 33.780 1.00 65.44 100 THR A C 1
ATOM 782 O O . THR A 1 100 ? -16.763 -21.253 34.146 1.00 65.44 100 THR A O 1
ATOM 785 N N . ARG A 1 101 ? -17.512 -23.347 34.098 1.00 58.75 101 ARG A N 1
ATOM 786 C CA . ARG A 1 101 ? -16.507 -23.909 35.040 1.00 58.75 101 ARG A CA 1
ATOM 787 C C . ARG A 1 101 ? -15.029 -23.579 34.743 1.00 58.75 101 ARG A C 1
ATOM 789 O O . ARG A 1 101 ? -14.194 -23.770 35.620 1.00 58.75 101 ARG A O 1
ATOM 796 N N . LEU A 1 102 ? -14.698 -23.123 33.532 1.00 61.22 102 LEU A N 1
ATOM 797 C CA . LEU A 1 102 ? -13.349 -22.699 33.131 1.00 61.22 102 LEU A CA 1
ATOM 798 C C . LEU A 1 102 ? -13.097 -21.190 33.303 1.00 61.22 102 LEU A C 1
ATOM 800 O O . LEU A 1 102 ? -11.941 -20.805 33.426 1.00 61.22 102 LEU A O 1
ATOM 804 N N . SER A 1 103 ? -14.134 -20.345 33.321 1.00 59.59 103 SER A N 1
ATOM 805 C CA . SER A 1 103 ? -14.013 -18.885 33.469 1.00 59.59 103 SER A CA 1
ATOM 806 C C . SER A 1 103 ? -14.027 -18.415 34.927 1.00 59.59 103 SER A C 1
ATOM 808 O O . SER A 1 103 ? -13.565 -17.313 35.204 1.00 59.59 103 SER A O 1
ATOM 810 N N . GLN A 1 104 ? -14.455 -19.259 35.874 1.00 62.75 104 GLN A N 1
ATOM 811 C CA . GLN A 1 104 ? -14.440 -18.947 37.314 1.00 62.75 104 GLN A CA 1
ATOM 812 C C . GLN A 1 104 ? -13.027 -18.822 37.922 1.00 62.75 104 GLN A C 1
ATOM 814 O O . GLN A 1 104 ? -12.881 -18.301 39.025 1.00 62.75 104 GLN A O 1
ATOM 819 N N . SER A 1 105 ? -11.983 -19.290 37.230 1.00 69.88 105 SER A N 1
ATOM 820 C CA . SER A 1 105 ? -10.588 -19.157 37.678 1.00 69.88 105 SER A CA 1
ATOM 821 C C . SER A 1 105 ? -9.986 -17.776 37.403 1.00 69.88 105 SER A C 1
ATOM 823 O O . SER A 1 105 ? -8.945 -17.453 37.972 1.00 69.88 105 SER A O 1
ATOM 825 N N . VAL A 1 106 ? -10.631 -16.967 36.556 1.00 77.62 106 VAL A N 1
ATOM 826 C CA . VAL A 1 106 ? -10.174 -15.630 36.165 1.00 77.62 106 VAL A CA 1
ATOM 827 C C . VAL A 1 106 ? -11.213 -14.599 36.618 1.00 77.62 106 VAL A C 1
ATOM 829 O O . VAL A 1 106 ? -12.401 -14.767 36.320 1.00 77.62 106 VAL A O 1
ATOM 832 N N . PRO A 1 107 ? -10.814 -13.519 37.315 1.00 84.44 107 PRO A N 1
ATOM 833 C CA . PRO A 1 107 ? -11.716 -12.426 37.662 1.00 84.44 107 PRO A CA 1
ATOM 834 C C . PRO A 1 107 ? -12.477 -11.899 36.437 1.00 84.44 107 PRO A C 1
ATOM 836 O O . PRO A 1 107 ? -11.901 -11.734 35.363 1.00 84.44 107 PRO A O 1
ATOM 839 N N . LEU A 1 108 ? -13.767 -11.585 36.596 1.00 82.44 108 LEU A N 1
ATOM 840 C CA . LEU A 1 108 ? -14.627 -11.122 35.496 1.00 82.44 108 LEU A CA 1
ATOM 841 C C . LEU A 1 108 ? -14.031 -9.924 34.737 1.00 82.44 108 LEU A C 1
ATOM 843 O O . LEU A 1 108 ? -14.117 -9.877 33.512 1.00 82.44 108 LEU A O 1
ATOM 847 N N . HIS A 1 109 ? -13.407 -8.975 35.445 1.00 86.00 109 HIS A N 1
ATOM 848 C CA . HIS A 1 109 ? -12.785 -7.818 34.796 1.00 86.00 109 HIS A CA 1
ATOM 849 C C . HIS A 1 109 ? -11.654 -8.254 33.852 1.00 86.00 109 HIS A C 1
ATOM 851 O O . HIS A 1 109 ? -11.632 -7.846 32.698 1.00 86.00 109 HIS A O 1
ATOM 857 N N . GLU A 1 110 ? -10.774 -9.153 34.305 1.00 87.88 110 GLU A N 1
ATOM 858 C CA . GLU A 1 110 ? 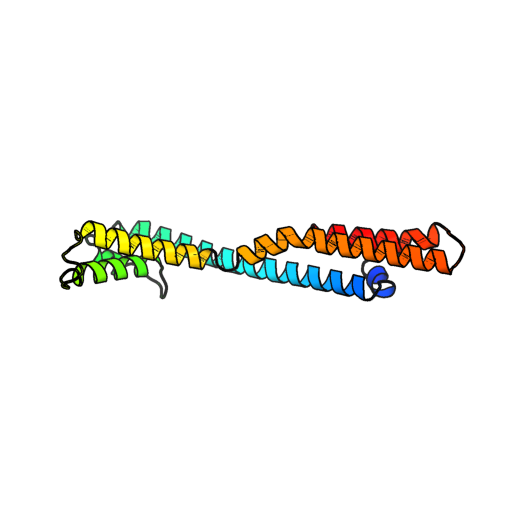-9.624 -9.622 33.533 1.00 87.88 110 GLU A CA 1
ATOM 859 C C . GLU A 1 110 ? -10.089 -10.439 32.323 1.00 87.88 110 GLU A C 1
ATOM 861 O O . GLU A 1 110 ? -9.517 -10.355 31.234 1.00 87.88 110 GLU A O 1
ATOM 866 N N . TRP A 1 111 ? -11.178 -11.193 32.471 1.00 86.50 111 TRP A N 1
ATOM 867 C CA . TRP A 1 111 ? -11.808 -11.894 31.358 1.00 86.50 111 TRP A CA 1
ATOM 868 C C . TRP A 1 111 ? -12.329 -10.931 30.280 1.00 86.50 111 TRP A C 1
ATOM 870 O O . TRP A 1 111 ? -12.028 -11.115 29.097 1.00 86.50 111 TRP A O 1
ATOM 880 N N . ILE A 1 112 ? -13.070 -9.890 30.677 1.00 89.06 112 ILE A N 1
ATOM 881 C CA . ILE A 1 112 ? -13.616 -8.877 29.760 1.00 89.06 112 ILE A CA 1
ATOM 882 C C . ILE A 1 112 ? -12.486 -8.092 29.081 1.00 89.06 112 ILE A C 1
ATOM 884 O O . ILE A 1 112 ? -12.513 -7.929 27.859 1.00 89.06 112 ILE A O 1
ATOM 888 N N . ASP A 1 113 ? -11.469 -7.672 29.838 1.00 91.00 113 ASP A N 1
ATOM 889 C CA . ASP A 1 113 ? -10.299 -6.957 29.316 1.00 91.00 113 ASP A CA 1
ATOM 890 C C . ASP A 1 113 ? -9.606 -7.779 28.219 1.00 91.00 113 ASP A C 1
ATOM 892 O O . ASP A 1 113 ? -9.316 -7.276 27.130 1.00 91.00 113 ASP A O 1
ATOM 896 N N . ASN A 1 114 ? -9.428 -9.083 28.452 1.00 91.00 114 ASN A N 1
ATOM 897 C CA . ASN A 1 114 ? -8.856 -10.002 27.472 1.00 91.00 114 ASN A CA 1
ATOM 898 C C . ASN A 1 114 ? -9.731 -10.164 26.217 1.00 91.00 114 ASN A C 1
ATOM 900 O O . ASN A 1 114 ? -9.203 -10.259 25.107 1.00 91.00 114 ASN A O 1
ATOM 904 N N . VAL A 1 115 ? -11.059 -10.209 26.357 1.00 90.94 115 VAL A N 1
ATOM 905 C CA . VAL A 1 115 ? -11.988 -10.292 25.214 1.00 90.94 115 VAL A CA 1
ATOM 906 C C . VAL A 1 115 ? -11.888 -9.038 24.350 1.00 90.94 115 VAL A C 1
ATOM 908 O O . VAL A 1 115 ? -11.721 -9.147 23.133 1.00 90.94 115 VAL A O 1
ATOM 911 N N . ILE A 1 116 ? -11.914 -7.858 24.973 1.00 92.69 116 ILE A N 1
ATOM 912 C CA . ILE A 1 116 ? -11.776 -6.575 24.277 1.00 92.69 116 ILE A CA 1
ATOM 913 C C . ILE A 1 116 ? -10.411 -6.493 23.590 1.00 92.69 116 ILE A C 1
ATOM 915 O O . ILE A 1 116 ? -10.348 -6.184 22.399 1.00 92.69 116 ILE A O 1
ATOM 919 N N . ALA A 1 117 ? -9.325 -6.830 24.293 1.00 94.25 117 ALA A N 1
ATOM 920 C CA . ALA A 1 117 ? -7.971 -6.813 23.744 1.00 94.25 117 ALA A CA 1
ATOM 921 C C . ALA A 1 117 ? -7.827 -7.737 22.524 1.00 94.25 117 ALA A C 1
ATOM 923 O O . ALA A 1 117 ? -7.268 -7.331 21.503 1.00 94.25 117 ALA A O 1
ATOM 924 N N . ARG A 1 118 ? -8.391 -8.954 22.576 1.00 93.75 118 ARG A N 1
ATOM 925 C CA . ARG A 1 118 ? -8.437 -9.868 21.420 1.00 93.75 118 ARG A CA 1
ATOM 926 C C . ARG A 1 118 ? -9.251 -9.295 20.264 1.00 93.75 118 ARG A C 1
ATOM 928 O O . ARG A 1 118 ? -8.826 -9.406 19.114 1.00 93.75 118 ARG A O 1
ATOM 935 N N . GLY A 1 119 ? -10.390 -8.671 20.559 1.00 92.69 119 GLY A N 1
ATOM 936 C CA . GLY A 1 119 ? -11.207 -7.972 19.571 1.00 92.69 119 GLY A CA 1
ATOM 937 C C . GLY A 1 119 ? -10.396 -6.907 18.835 1.00 92.69 119 GLY A C 1
ATOM 938 O O . GLY A 1 119 ? -10.267 -6.966 17.612 1.00 92.69 119 GLY A O 1
ATOM 939 N N . VAL A 1 120 ? -9.770 -5.996 19.586 1.00 93.56 120 VAL A N 1
ATOM 940 C CA . VAL A 1 120 ? -8.910 -4.925 19.058 1.00 93.56 120 VAL A CA 1
ATOM 941 C C . VAL A 1 120 ? -7.747 -5.489 18.238 1.00 93.56 120 VAL A C 1
ATOM 943 O O . VAL A 1 120 ? -7.505 -5.016 17.128 1.00 93.56 120 VAL A O 1
ATOM 946 N N . ALA A 1 121 ? -7.066 -6.530 18.723 1.00 94.88 121 ALA A N 1
ATOM 947 C CA . ALA A 1 121 ? -5.956 -7.161 18.007 1.00 94.88 121 ALA A CA 1
ATOM 948 C C . ALA A 1 121 ? -6.392 -7.769 16.663 1.00 94.88 121 ALA A C 1
ATOM 950 O O . ALA A 1 121 ? -5.729 -7.572 15.644 1.00 94.88 121 ALA A O 1
ATOM 951 N N . ARG A 1 122 ? -7.539 -8.459 16.631 1.00 93.50 122 ARG A N 1
ATOM 952 C CA . ARG A 1 122 ? -8.123 -9.029 15.405 1.00 93.50 122 ARG A CA 1
ATOM 953 C C . ARG A 1 122 ? -8.442 -7.946 14.375 1.00 93.50 122 ARG A C 1
ATOM 955 O O . ARG A 1 122 ? -8.142 -8.118 13.197 1.00 93.50 122 ARG A O 1
ATOM 962 N N . ILE A 1 123 ? -9.007 -6.823 14.811 1.00 90.88 123 ILE A N 1
ATOM 963 C CA . ILE A 1 123 ? -9.301 -5.679 13.936 1.00 90.88 123 ILE A CA 1
ATOM 964 C C . ILE A 1 123 ? -8.009 -5.040 13.431 1.00 90.88 123 ILE A C 1
ATOM 966 O O . ILE A 1 123 ? -7.893 -4.760 12.240 1.00 90.88 123 ILE A O 1
ATOM 970 N N . GLY A 1 124 ? -7.026 -4.843 14.313 1.00 92.06 124 GLY A N 1
ATOM 971 C CA . GLY A 1 124 ? -5.711 -4.324 13.944 1.00 92.06 124 GLY A CA 1
ATOM 972 C C . GLY A 1 124 ? -5.036 -5.188 12.879 1.00 92.06 124 GLY A C 1
ATOM 973 O O . GLY A 1 124 ? -4.550 -4.667 11.878 1.00 92.06 124 GLY A O 1
ATOM 974 N N . SER A 1 125 ? -5.092 -6.512 13.035 1.00 93.12 125 SER A N 1
ATOM 975 C CA . SER A 1 125 ? -4.580 -7.462 12.043 1.00 93.12 125 SER A CA 1
ATOM 976 C C . SER A 1 125 ? -5.336 -7.375 10.712 1.00 93.12 125 SER A C 1
ATOM 978 O O . SER A 1 125 ? -4.712 -7.289 9.654 1.00 93.12 125 SER A O 1
ATOM 980 N N . ALA A 1 126 ? -6.672 -7.301 10.742 1.00 89.88 126 ALA A N 1
ATOM 981 C CA . ALA A 1 126 ? -7.476 -7.127 9.533 1.00 89.88 126 ALA A CA 1
ATOM 982 C C . ALA A 1 126 ? -7.102 -5.836 8.780 1.00 89.88 126 ALA A C 1
ATOM 984 O O . ALA A 1 126 ? -6.905 -5.862 7.561 1.00 89.88 126 ALA A O 1
ATOM 985 N N . LEU A 1 127 ? -6.891 -4.734 9.505 1.00 91.12 127 LEU A N 1
ATOM 986 C CA . LEU A 1 127 ? -6.474 -3.453 8.931 1.00 91.12 127 LEU A CA 1
ATOM 987 C C . LEU A 1 127 ? -5.085 -3.492 8.303 1.00 91.12 127 LEU A C 1
ATOM 989 O O . LEU A 1 127 ? -4.849 -2.800 7.313 1.00 91.12 127 LEU A O 1
ATOM 993 N N . GLN A 1 128 ? -4.192 -4.327 8.822 1.00 92.50 128 GLN A N 1
ATOM 994 C CA . GLN A 1 128 ? -2.853 -4.518 8.272 1.00 92.50 128 GLN A CA 1
ATOM 995 C C . GLN A 1 128 ? -2.825 -5.394 7.015 1.00 92.50 128 GLN A C 1
ATOM 997 O O . GLN A 1 128 ? -1.825 -5.393 6.298 1.00 92.50 128 GLN A O 1
ATOM 1002 N N . THR A 1 129 ? -3.908 -6.108 6.696 1.00 90.88 129 THR A N 1
ATOM 1003 C CA . THR A 1 129 ? -3.994 -6.917 5.468 1.00 90.88 129 THR A CA 1
ATOM 1004 C C . THR A 1 129 ? -3.689 -6.051 4.242 1.00 90.88 129 THR A C 1
ATOM 1006 O O . THR A 1 129 ? -4.138 -4.912 4.172 1.00 90.88 129 THR A O 1
ATOM 1009 N N . GLN A 1 130 ? -2.943 -6.577 3.267 1.00 91.44 130 GLN A N 1
ATOM 1010 C CA . GLN A 1 130 ? -2.449 -5.877 2.063 1.00 91.44 130 GLN A CA 1
ATOM 1011 C C . GLN A 1 130 ? -1.348 -4.817 2.274 1.00 91.44 130 GLN A C 1
ATOM 1013 O O . GLN A 1 130 ? -0.627 -4.527 1.321 1.00 91.44 130 GLN A O 1
ATOM 1018 N N . LEU A 1 131 ? -1.132 -4.277 3.482 1.00 93.56 131 LEU A N 1
ATOM 1019 C CA . LEU A 1 131 ? -0.011 -3.349 3.725 1.00 93.56 131 LEU A CA 1
ATOM 1020 C C . LEU A 1 131 ? 1.373 -3.978 3.471 1.00 93.56 131 LEU A C 1
ATOM 1022 O O . LEU A 1 131 ? 2.224 -3.286 2.909 1.00 93.56 131 LEU A O 1
ATOM 1026 N N . PRO A 1 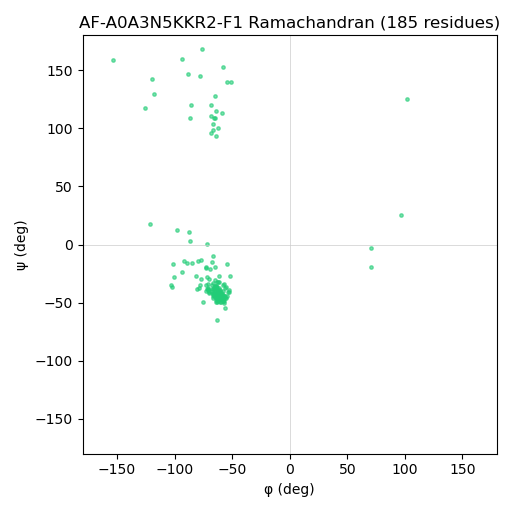132 ? 1.617 -5.269 3.790 1.00 94.81 132 PRO A N 1
ATOM 1027 C CA . PRO A 1 132 ? 2.878 -5.917 3.441 1.00 94.81 132 PRO A CA 1
ATOM 1028 C C . PRO A 1 132 ? 3.169 -5.891 1.940 1.00 94.81 132 PRO A C 1
ATOM 1030 O O . PRO A 1 132 ? 4.317 -5.712 1.554 1.00 94.81 132 PRO A O 1
ATOM 1033 N N . PHE A 1 133 ? 2.143 -5.994 1.087 1.00 93.94 133 PHE A N 1
ATOM 1034 C CA . PHE A 1 133 ? 2.329 -5.923 -0.361 1.00 93.94 133 PHE A CA 1
ATOM 1035 C C . PHE A 1 133 ? 2.855 -4.548 -0.797 1.00 93.94 133 PHE A C 1
ATOM 1037 O O . PHE A 1 133 ? 3.781 -4.482 -1.605 1.00 93.94 133 PHE A O 1
ATOM 1044 N N . LEU A 1 134 ? 2.310 -3.456 -0.245 1.00 94.44 134 LEU A N 1
ATOM 1045 C CA . LEU A 1 134 ? 2.811 -2.098 -0.499 1.00 94.44 134 LEU A CA 1
ATOM 1046 C C . LEU A 1 134 ? 4.255 -1.944 -0.034 1.00 94.44 134 LEU A C 1
ATOM 1048 O O . LEU A 1 134 ? 5.073 -1.388 -0.761 1.00 94.44 134 LEU A O 1
ATOM 1052 N N . ALA A 1 135 ? 4.571 -2.456 1.157 1.00 95.06 135 ALA A N 1
ATOM 1053 C CA . ALA A 1 135 ? 5.920 -2.394 1.705 1.00 95.06 135 ALA A CA 1
ATOM 1054 C C . ALA A 1 135 ? 6.922 -3.148 0.817 1.00 95.06 135 ALA A C 1
ATOM 1056 O O . ALA A 1 135 ? 7.973 -2.613 0.465 1.00 95.06 135 ALA A O 1
ATOM 1057 N N . THR A 1 136 ? 6.579 -4.368 0.395 1.00 94.75 136 THR A N 1
ATOM 1058 C CA . THR A 1 136 ? 7.418 -5.159 -0.509 1.00 94.75 136 THR A CA 1
ATOM 1059 C C . THR A 1 136 ? 7.548 -4.489 -1.871 1.00 94.75 136 THR A C 1
ATOM 1061 O O . THR A 1 136 ? 8.658 -4.373 -2.382 1.00 94.75 136 THR A O 1
ATOM 1064 N N . THR A 1 137 ? 6.452 -4.000 -2.448 1.00 93.75 137 THR A N 1
ATOM 1065 C CA . THR A 1 137 ? 6.454 -3.325 -3.754 1.00 93.75 137 THR A CA 1
ATOM 1066 C C . THR A 1 137 ? 7.314 -2.066 -3.726 1.00 93.75 137 THR A C 1
ATOM 1068 O O . THR A 1 137 ? 8.202 -1.932 -4.562 1.00 93.75 137 THR A O 1
ATOM 1071 N N . GLY A 1 138 ? 7.150 -1.208 -2.716 1.00 92.12 138 GLY A N 1
ATOM 1072 C CA . GLY A 1 138 ? 7.960 0.001 -2.557 1.00 92.12 138 GLY A CA 1
ATOM 1073 C C . GLY A 1 138 ? 9.450 -0.288 -2.353 1.00 92.12 138 GLY A C 1
ATOM 1074 O O . GLY A 1 138 ? 10.293 0.464 -2.830 1.00 92.12 138 GLY A O 1
ATOM 1075 N N . SER A 1 139 ? 9.797 -1.405 -1.703 1.00 94.00 139 SER A N 1
ATOM 1076 C CA . SER A 1 139 ? 11.198 -1.809 -1.534 1.00 94.00 139 SER A CA 1
ATOM 1077 C C . SER A 1 139 ? 11.791 -2.526 -2.750 1.00 94.00 139 SER A C 1
ATOM 1079 O O . SER A 1 139 ? 13.009 -2.512 -2.901 1.00 94.00 139 SER A O 1
ATOM 1081 N N . THR A 1 140 ? 10.989 -3.206 -3.573 1.00 94.31 140 THR A N 1
ATOM 1082 C CA . THR A 1 140 ? 11.483 -4.071 -4.665 1.00 94.31 140 THR A CA 1
ATOM 1083 C C . THR A 1 140 ? 11.424 -3.409 -6.037 1.00 94.31 140 THR A C 1
ATOM 1085 O O . THR A 1 140 ? 12.278 -3.701 -6.874 1.00 94.31 140 THR A O 1
ATOM 1088 N N . ALA A 1 141 ? 10.494 -2.474 -6.263 1.00 93.25 141 ALA A N 1
ATOM 1089 C CA . ALA A 1 141 ? 10.366 -1.735 -7.520 1.00 93.25 141 ALA A CA 1
ATOM 1090 C C . ALA A 1 141 ? 11.670 -1.040 -7.974 1.00 93.25 141 ALA A C 1
ATOM 1092 O O . ALA A 1 141 ? 12.015 -1.184 -9.152 1.00 93.25 141 ALA A O 1
ATOM 1093 N N . PRO A 1 142 ? 12.481 -0.417 -7.088 1.00 93.69 142 PRO A N 1
ATOM 1094 C CA . PRO A 1 142 ? 13.752 0.182 -7.499 1.00 93.69 142 PRO A CA 1
ATOM 1095 C C . PRO A 1 142 ? 14.748 -0.847 -8.048 1.00 93.69 142 PRO A C 1
ATOM 1097 O O . PRO A 1 142 ? 15.465 -0.571 -9.007 1.00 93.69 142 PRO A O 1
ATOM 1100 N N . PHE A 1 143 ? 14.772 -2.056 -7.478 1.00 94.81 143 PHE A N 1
ATOM 1101 C CA . PHE A 1 143 ? 15.644 -3.136 -7.947 1.00 94.81 143 PHE A CA 1
ATOM 1102 C C . PHE A 1 143 ? 15.166 -3.719 -9.278 1.00 94.81 143 PHE A C 1
ATOM 1104 O O . PHE A 1 143 ? 15.989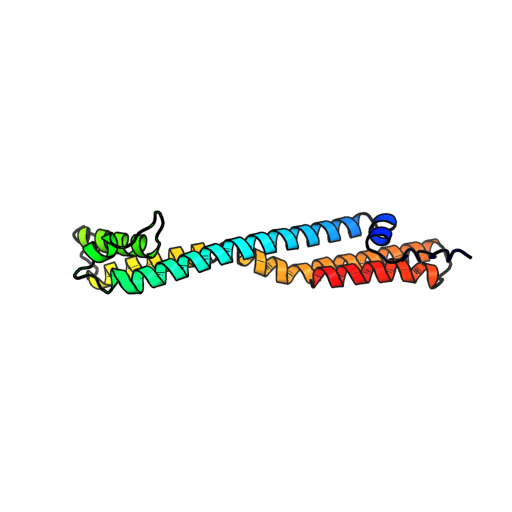 -4.065 -10.122 1.00 94.81 143 PHE A O 1
ATOM 1111 N N . ILE A 1 144 ? 13.850 -3.788 -9.490 1.00 93.38 144 ILE A N 1
ATOM 1112 C CA . ILE A 1 144 ? 13.258 -4.195 -10.771 1.00 93.38 144 ILE A CA 1
ATOM 1113 C C . ILE A 1 144 ? 13.602 -3.169 -11.864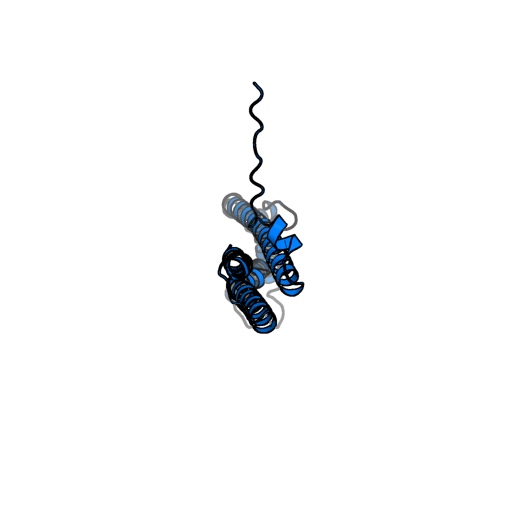 1.00 93.38 144 ILE A C 1
ATOM 1115 O O . ILE A 1 144 ? 14.019 -3.554 -12.957 1.00 93.38 144 ILE A O 1
ATOM 1119 N N . GLY A 1 145 ? 13.503 -1.871 -11.559 1.00 91.06 145 GLY A N 1
ATOM 1120 C CA . GLY A 1 145 ? 13.934 -0.796 -12.457 1.00 91.06 145 GLY A CA 1
ATOM 1121 C C . GLY A 1 145 ? 15.427 -0.880 -12.780 1.00 91.06 145 GLY A C 1
ATOM 1122 O O . GLY A 1 145 ? 15.796 -0.919 -13.954 1.00 91.06 145 GLY A O 1
ATOM 1123 N N . LEU A 1 146 ? 16.273 -1.022 -11.751 1.00 93.69 146 LEU A N 1
ATOM 1124 C CA . LEU A 1 146 ? 17.720 -1.203 -11.897 1.00 93.69 146 LEU A CA 1
ATOM 1125 C C . LEU A 1 146 ? 18.057 -2.406 -12.788 1.00 93.69 146 LEU A C 1
ATOM 1127 O O . LEU A 1 146 ? 18.884 -2.281 -13.691 1.00 93.69 146 LEU A O 1
ATOM 1131 N N . PHE A 1 147 ? 17.398 -3.549 -12.580 1.00 92.06 147 PHE A N 1
ATOM 1132 C CA . PHE A 1 147 ? 17.554 -4.732 -13.427 1.00 92.06 147 PHE A CA 1
ATOM 1133 C C . PHE A 1 147 ? 17.263 -4.423 -14.900 1.00 92.06 147 PHE A C 1
ATOM 1135 O O . PHE A 1 147 ? 18.070 -4.773 -15.763 1.00 92.06 147 PHE A O 1
ATOM 1142 N N . GLY A 1 148 ? 16.167 -3.711 -15.183 1.00 89.25 148 GLY A N 1
ATOM 1143 C CA . GLY A 1 148 ? 15.848 -3.255 -16.535 1.00 89.25 148 GLY A CA 1
ATOM 1144 C C . GLY A 1 148 ? 16.998 -2.460 -17.154 1.00 89.25 148 GLY A C 1
ATOM 1145 O O . GLY A 1 148 ? 17.402 -2.722 -18.286 1.00 89.25 148 GLY A O 1
ATOM 1146 N N . THR A 1 149 ? 17.598 -1.548 -16.387 1.00 91.06 149 THR A N 1
ATOM 1147 C CA . THR A 1 149 ? 18.706 -0.711 -16.880 1.00 91.06 149 THR A CA 1
ATOM 1148 C C . THR A 1 149 ? 19.965 -1.510 -17.183 1.00 91.06 149 THR A C 1
ATOM 1150 O O . THR A 1 149 ? 20.581 -1.314 -18.229 1.00 91.06 149 THR A O 1
ATOM 1153 N N . VAL A 1 150 ? 20.319 -2.451 -16.302 1.00 91.50 150 VAL A N 1
ATOM 1154 C CA . VAL A 1 150 ? 21.481 -3.325 -16.477 1.00 91.50 150 VAL A CA 1
ATOM 1155 C C . VAL A 1 150 ? 21.292 -4.177 -17.726 1.00 91.50 150 VAL A C 1
ATOM 1157 O O . VAL A 1 150 ? 22.215 -4.288 -18.531 1.00 91.50 150 VAL A O 1
ATOM 1160 N N . TRP A 1 151 ? 20.086 -4.717 -17.928 1.00 88.50 151 TRP A N 1
ATOM 1161 C CA . TRP A 1 151 ? 19.762 -5.481 -19.128 1.00 88.50 151 TRP A CA 1
ATOM 1162 C C . TRP A 1 151 ? 19.852 -4.632 -20.401 1.00 88.50 151 TRP A C 1
ATOM 1164 O O . TRP A 1 151 ? 20.483 -5.047 -21.372 1.00 88.50 151 TRP A O 1
ATOM 1174 N N . GLY A 1 152 ? 19.269 -3.430 -20.396 1.00 86.12 152 GLY A N 1
ATOM 1175 C CA . GLY A 1 152 ? 19.293 -2.525 -21.549 1.00 86.12 152 GLY A CA 1
ATOM 1176 C C . GLY A 1 152 ? 20.714 -2.123 -21.952 1.00 86.12 152 GLY A C 1
ATOM 1177 O O . GLY A 1 152 ? 21.075 -2.210 -23.126 1.00 86.12 152 GLY A O 1
ATOM 1178 N N . ILE A 1 153 ? 21.557 -1.770 -20.976 1.00 87.62 153 ILE A N 1
ATOM 1179 C CA . ILE A 1 153 ? 22.969 -1.443 -21.221 1.00 87.62 153 ILE A CA 1
ATOM 1180 C C . ILE A 1 153 ? 23.734 -2.677 -21.714 1.00 87.62 153 ILE A C 1
ATOM 1182 O O . ILE A 1 153 ? 24.518 -2.569 -22.656 1.00 87.62 153 ILE A O 1
ATOM 1186 N N . TYR A 1 154 ? 23.498 -3.854 -21.126 1.00 87.56 154 TYR A N 1
ATOM 1187 C CA . TYR A 1 154 ? 24.116 -5.102 -21.577 1.00 87.56 154 TYR A CA 1
ATOM 1188 C C . TYR A 1 154 ? 23.797 -5.387 -23.050 1.00 87.56 154 TYR A C 1
ATOM 1190 O O . TYR A 1 154 ? 24.716 -5.591 -23.844 1.00 87.56 154 TYR A O 1
ATOM 1198 N N . HIS A 1 155 ? 22.520 -5.329 -23.437 1.00 83.56 155 HIS A N 1
ATOM 1199 C CA . HIS A 1 155 ? 22.100 -5.570 -24.818 1.00 83.56 155 HIS A CA 1
ATOM 1200 C C . HIS A 1 155 ? 22.725 -4.552 -25.785 1.00 83.56 155 HIS A C 1
ATOM 1202 O O . HIS A 1 155 ? 23.218 -4.924 -26.852 1.00 83.56 155 HIS A O 1
ATOM 1208 N N . ALA A 1 156 ? 22.776 -3.275 -25.391 1.00 83.62 156 ALA A N 1
ATOM 1209 C CA . ALA A 1 156 ? 23.414 -2.222 -26.176 1.00 83.62 156 ALA A CA 1
ATOM 1210 C C . ALA A 1 156 ? 24.907 -2.502 -26.419 1.00 83.62 156 ALA A C 1
ATOM 1212 O O . ALA A 1 156 ? 25.384 -2.413 -27.551 1.00 83.62 156 ALA A O 1
ATOM 1213 N N . LEU A 1 157 ? 25.645 -2.888 -25.373 1.00 86.06 157 LEU A N 1
ATOM 1214 C CA . LEU A 1 157 ? 27.074 -3.203 -25.465 1.00 86.06 157 LEU A CA 1
ATOM 1215 C C . LEU A 1 157 ? 27.344 -4.438 -26.331 1.00 86.06 157 LEU A C 1
ATOM 1217 O O . LEU A 1 157 ? 28.296 -4.434 -27.112 1.00 86.06 157 LEU A O 1
ATOM 1221 N N . VAL A 1 158 ? 26.495 -5.466 -26.246 1.00 84.94 158 VAL A N 1
ATOM 1222 C CA . VAL A 1 158 ? 26.582 -6.654 -27.111 1.00 84.94 158 VAL A CA 1
ATOM 1223 C C . VAL A 1 158 ? 26.389 -6.267 -28.580 1.00 84.94 158 VAL A C 1
ATOM 1225 O O . VAL A 1 158 ? 27.190 -6.667 -29.425 1.00 84.94 158 VAL A O 1
ATOM 1228 N N . ALA A 1 159 ? 25.385 -5.441 -28.891 1.00 81.88 159 ALA A N 1
ATOM 1229 C CA . ALA A 1 159 ? 25.123 -4.985 -30.256 1.00 81.88 159 ALA A CA 1
ATOM 1230 C C . ALA A 1 159 ? 26.297 -4.179 -30.846 1.00 81.88 159 ALA A C 1
ATOM 1232 O O . ALA A 1 159 ? 26.675 -4.391 -31.999 1.00 81.88 159 ALA A O 1
ATOM 1233 N N . ILE A 1 160 ? 26.922 -3.305 -30.048 1.00 83.56 160 ILE A N 1
ATOM 1234 C CA . ILE A 1 160 ? 28.124 -2.550 -30.447 1.00 83.56 160 ILE A CA 1
ATOM 1235 C C . ILE A 1 160 ? 29.310 -3.495 -30.681 1.00 83.56 160 ILE A C 1
ATOM 1237 O O . ILE A 1 160 ? 30.027 -3.352 -31.672 1.00 83.56 160 ILE A O 1
ATOM 1241 N N . GLY A 1 161 ? 29.498 -4.479 -29.795 1.00 83.88 161 GLY A N 1
ATOM 1242 C CA . GLY A 1 161 ? 30.561 -5.478 -29.911 1.00 83.88 161 GLY A CA 1
ATOM 1243 C C . GLY A 1 161 ? 30.457 -6.314 -31.188 1.00 83.88 161 GLY A C 1
ATOM 1244 O O . GLY A 1 161 ? 31.470 -6.570 -31.833 1.00 83.88 161 GLY A O 1
ATOM 1245 N N . VAL A 1 162 ? 29.237 -6.680 -31.596 1.00 84.44 162 VAL A N 1
ATOM 1246 C CA . VAL A 1 162 ? 28.982 -7.403 -32.855 1.00 84.44 162 VAL A CA 1
ATOM 1247 C C . VAL A 1 162 ? 29.176 -6.502 -34.081 1.00 84.44 162 VAL A C 1
ATOM 1249 O O . VAL A 1 162 ? 29.708 -6.955 -35.092 1.00 84.44 162 VAL A O 1
ATOM 1252 N N . ALA A 1 163 ? 28.773 -5.230 -34.009 1.00 82.19 163 ALA A N 1
ATOM 1253 C CA . ALA A 1 163 ? 28.884 -4.287 -35.125 1.00 82.19 163 ALA A CA 1
ATOM 1254 C C . ALA A 1 163 ? 30.327 -3.819 -35.405 1.00 82.19 163 ALA A C 1
ATOM 1256 O O . ALA A 1 163 ? 30.601 -3.300 -36.486 1.00 82.19 163 ALA A O 1
ATOM 1257 N N . GLY A 1 164 ? 31.249 -3.964 -34.446 1.00 77.25 164 GLY A N 1
ATOM 1258 C CA . GLY A 1 164 ? 32.674 -3.643 -34.608 1.00 77.25 164 GLY A CA 1
ATOM 1259 C C . GLY A 1 164 ? 33.007 -2.146 -34.720 1.00 77.25 164 GLY A C 1
ATOM 1260 O O . GLY A 1 164 ? 34.181 -1.786 -34.779 1.00 77.25 164 GLY A O 1
ATOM 1261 N N . GLN A 1 165 ? 32.004 -1.263 -34.721 1.00 73.62 165 GLN A N 1
ATOM 1262 C CA . GLN A 1 165 ? 32.162 0.190 -34.687 1.00 73.62 165 GLN A CA 1
ATOM 1263 C C . GLN A 1 165 ? 31.368 0.774 -33.519 1.00 73.62 165 GLN A C 1
ATOM 1265 O O . GLN A 1 165 ? 30.141 0.693 -33.477 1.00 73.62 165 GLN A O 1
ATOM 1270 N N . ALA A 1 166 ? 32.077 1.404 -32.584 1.00 72.38 166 ALA A N 1
ATOM 1271 C CA . ALA A 1 166 ? 31.461 2.201 -31.535 1.00 72.38 166 ALA A CA 1
ATOM 1272 C C . ALA A 1 166 ? 31.246 3.631 -32.051 1.00 72.38 166 ALA A C 1
ATOM 1274 O O . ALA A 1 166 ? 32.206 4.382 -32.215 1.00 72.38 166 ALA A O 1
ATOM 1275 N N . SER A 1 167 ? 29.995 4.018 -32.306 1.00 74.12 167 SER A N 1
ATOM 1276 C CA . SER A 1 167 ? 29.616 5.420 -32.513 1.00 74.12 167 SER A CA 1
ATOM 1277 C C . SER A 1 167 ? 28.602 5.851 -31.455 1.00 74.12 167 SER A C 1
ATOM 1279 O O . SER A 1 167 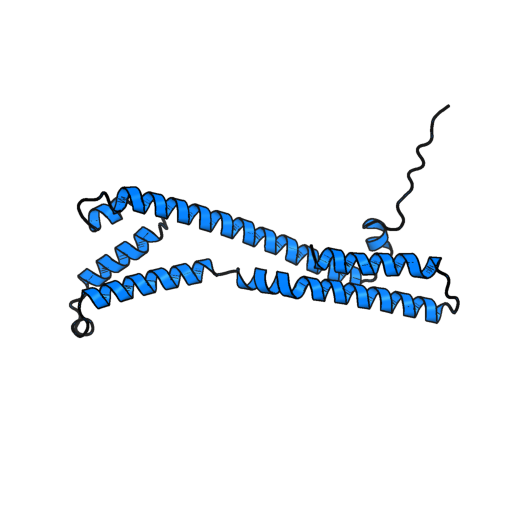? 27.744 5.064 -31.057 1.00 74.12 167 SER A O 1
ATOM 1281 N N . ILE A 1 168 ? 28.701 7.100 -30.982 1.00 72.38 168 ILE A N 1
ATOM 1282 C CA . ILE A 1 168 ? 27.821 7.647 -29.930 1.00 72.38 168 ILE A CA 1
ATOM 1283 C C . ILE A 1 168 ? 26.344 7.534 -30.330 1.00 72.38 168 ILE A C 1
ATOM 1285 O O . ILE A 1 168 ? 25.516 7.168 -29.498 1.00 72.38 168 ILE A O 1
ATOM 1289 N N . ASP A 1 169 ? 26.032 7.730 -31.611 1.00 73.56 169 ASP A N 1
ATOM 1290 C CA . ASP A 1 169 ? 24.671 7.619 -32.148 1.00 73.56 169 ASP A CA 1
ATOM 1291 C C . ASP A 1 169 ? 24.068 6.215 -31.976 1.00 73.56 169 ASP A C 1
ATOM 1293 O O . ASP A 1 169 ? 22.853 6.065 -31.879 1.00 73.56 169 ASP A O 1
ATOM 1297 N N . LYS A 1 170 ? 24.906 5.169 -31.907 1.00 68.31 170 LYS A N 1
ATOM 1298 C CA . LYS A 1 170 ? 24.473 3.780 -31.678 1.00 68.31 170 LYS A CA 1
ATOM 1299 C C . LYS A 1 170 ? 24.292 3.437 -30.199 1.00 68.31 170 LYS A C 1
ATOM 1301 O O . LYS A 1 170 ? 23.656 2.434 -29.895 1.00 68.31 170 LYS A O 1
ATOM 1306 N N . VAL A 1 171 ? 24.833 4.251 -29.291 1.00 72.00 171 VAL A N 1
ATOM 1307 C CA . VAL A 1 171 ? 24.800 4.009 -27.837 1.00 72.00 171 VAL A CA 1
ATOM 1308 C C . VAL A 1 171 ? 23.765 4.891 -27.138 1.00 72.00 171 VAL A C 1
ATOM 1310 O O . VAL A 1 171 ? 23.128 4.453 -26.183 1.00 72.00 171 VAL A O 1
ATOM 1313 N N . ALA A 1 172 ? 23.572 6.125 -27.613 1.00 75.38 172 ALA A N 1
ATOM 1314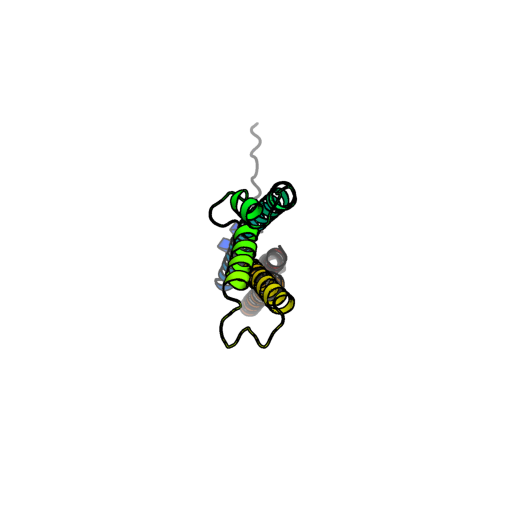 C CA . ALA A 1 172 ? 22.767 7.138 -26.934 1.00 75.38 172 ALA A CA 1
ATOM 1315 C C . ALA A 1 172 ? 21.291 6.737 -26.754 1.00 75.38 172 ALA A C 1
ATOM 1317 O O . ALA A 1 172 ? 20.739 6.949 -25.676 1.00 75.38 172 ALA A O 1
ATOM 1318 N N . GLY A 1 173 ? 20.674 6.115 -27.766 1.00 78.25 173 GLY A N 1
ATOM 1319 C CA . GLY A 1 173 ? 19.293 5.620 -27.687 1.00 78.25 173 GLY A CA 1
ATOM 1320 C C . GLY A 1 173 ? 19.122 4.528 -26.625 1.00 78.25 173 GLY A C 1
ATOM 1321 O O . GLY A 1 173 ? 18.485 4.789 -25.604 1.00 78.25 173 GLY A O 1
ATOM 1322 N N . PRO A 1 174 ? 19.753 3.349 -26.786 1.00 76.69 174 PRO A N 1
ATOM 1323 C CA . PRO A 1 174 ? 19.596 2.233 -25.849 1.00 76.69 174 PRO A CA 1
ATOM 1324 C C . PRO A 1 174 ? 19.969 2.563 -24.395 1.00 76.69 174 PRO A C 1
ATOM 1326 O O . PRO A 1 174 ? 19.353 2.057 -23.458 1.00 76.69 174 PRO A O 1
ATOM 1329 N N . VAL A 1 175 ? 20.962 3.434 -24.177 1.00 79.88 175 VAL A N 1
ATOM 1330 C CA . VAL A 1 175 ? 21.339 3.867 -22.822 1.00 79.88 175 VAL A CA 1
ATOM 1331 C C . VAL A 1 175 ? 20.303 4.824 -22.226 1.00 79.88 175 VAL A C 1
ATOM 1333 O O . VAL A 1 175 ? 19.972 4.695 -21.049 1.00 79.88 175 VAL A O 1
ATOM 1336 N N . GLY A 1 176 ? 19.749 5.752 -23.013 1.00 80.06 176 GLY A N 1
ATOM 1337 C CA . GLY A 1 176 ? 18.649 6.610 -22.563 1.00 80.06 176 GLY A CA 1
ATOM 1338 C C . GLY A 1 176 ? 17.406 5.800 -22.185 1.00 80.06 176 GLY A C 1
ATOM 1339 O O . GLY A 1 176 ? 16.810 6.028 -21.132 1.00 80.06 176 GLY A O 1
ATOM 1340 N N . GLU A 1 177 ? 17.074 4.792 -22.994 1.00 77.44 177 GLU A N 1
ATOM 1341 C CA . GLU A 1 177 ? 15.990 3.844 -22.727 1.00 77.44 177 GLU A CA 1
ATOM 1342 C C . GLU A 1 177 ? 16.197 3.066 -21.424 1.00 77.44 177 GLU A C 1
ATOM 1344 O O . GLU A 1 177 ? 15.279 2.938 -20.610 1.00 77.44 177 GLU A O 1
ATOM 1349 N N . ALA A 1 178 ? 17.427 2.599 -21.194 1.00 82.56 178 ALA A N 1
ATOM 1350 C CA . ALA A 1 178 ? 17.801 1.942 -19.956 1.00 82.56 178 ALA A CA 1
ATOM 1351 C C . ALA A 1 178 ? 17.563 2.856 -18.746 1.00 82.56 178 ALA A C 1
ATOM 1353 O O . ALA A 1 178 ? 16.906 2.441 -17.801 1.00 82.56 178 ALA A O 1
ATOM 1354 N N . LEU A 1 179 ? 18.008 4.114 -18.771 1.00 85.75 179 LEU A N 1
ATOM 1355 C CA . LEU A 1 179 ? 17.859 5.030 -17.629 1.00 85.75 179 LEU A CA 1
ATOM 1356 C C . LEU A 1 179 ? 16.394 5.308 -17.247 1.00 85.75 179 LEU A C 1
ATOM 1358 O O . LEU A 1 179 ? 16.086 5.457 -16.061 1.00 85.75 179 LEU A O 1
ATOM 1362 N N . ILE A 1 180 ? 15.482 5.317 -18.223 1.00 83.69 180 ILE A N 1
ATOM 1363 C CA . ILE A 1 180 ? 14.043 5.500 -17.982 1.00 83.69 180 ILE A CA 1
ATOM 1364 C C . ILE A 1 180 ? 13.467 4.354 -17.132 1.00 83.69 180 ILE A C 1
ATOM 1366 O O . ILE A 1 180 ? 12.590 4.596 -16.303 1.00 83.69 180 ILE A O 1
ATOM 1370 N N . MET A 1 181 ? 13.983 3.125 -17.251 1.00 84.81 181 MET A N 1
ATOM 1371 C CA . MET A 1 181 ? 13.490 1.990 -16.456 1.00 84.81 181 MET A CA 1
ATOM 1372 C C . MET A 1 181 ? 13.767 2.145 -14.952 1.00 84.81 181 MET A C 1
ATOM 1374 O O . MET A 1 181 ? 12.887 1.836 -14.148 1.00 84.81 181 MET A O 1
ATOM 1378 N N . THR A 1 182 ? 14.922 2.691 -14.546 1.00 90.12 182 THR A N 1
ATOM 1379 C CA . THR A 1 182 ? 15.152 3.043 -13.127 1.00 90.12 182 THR A CA 1
ATOM 1380 C C . THR A 1 182 ? 14.241 4.178 -12.692 1.00 90.12 182 THR A C 1
ATOM 1382 O O . THR A 1 182 ? 13.683 4.112 -11.601 1.00 90.12 182 THR A O 1
ATOM 1385 N N . ALA A 1 183 ? 14.069 5.207 -13.527 1.00 87.69 183 ALA A N 1
ATOM 1386 C CA . ALA A 1 183 ? 13.199 6.330 -13.190 1.00 87.69 183 ALA A CA 1
ATOM 1387 C C . ALA A 1 183 ? 11.759 5.866 -12.914 1.00 87.69 183 ALA A C 1
ATOM 1389 O O . ALA A 1 183 ? 11.148 6.319 -11.952 1.00 87.69 183 ALA A O 1
ATOM 1390 N N . ILE A 1 184 ? 11.253 4.910 -13.700 1.00 86.06 184 ILE A N 1
ATOM 1391 C CA . ILE A 1 184 ? 9.935 4.298 -13.489 1.00 86.06 184 ILE A CA 1
ATOM 1392 C C . ILE A 1 184 ? 9.924 3.386 -12.257 1.00 86.06 184 ILE A C 1
ATOM 1394 O O . ILE A 1 184 ? 8.943 3.379 -11.530 1.00 86.06 184 ILE A O 1
ATOM 1398 N N . GLY A 1 185 ? 11.001 2.647 -11.976 1.00 83.81 185 GLY A N 1
ATOM 1399 C CA . GLY A 1 185 ? 11.098 1.829 -10.759 1.00 83.81 185 GLY A CA 1
ATOM 1400 C C . GLY A 1 185 ? 11.118 2.634 -9.451 1.00 83.81 185 GLY A C 1
ATOM 1401 O O . GLY A 1 185 ? 10.853 2.072 -8.391 1.00 83.81 185 GLY A O 1
ATOM 1402 N N . LEU A 1 186 ? 11.439 3.930 -9.518 1.00 88.31 186 LEU A N 1
ATOM 1403 C CA . LEU A 1 186 ? 11.406 4.865 -8.387 1.00 88.31 186 LEU A CA 1
ATOM 1404 C C . LEU A 1 186 ? 10.071 5.615 -8.238 1.00 88.31 186 LEU A C 1
ATOM 1406 O O . LEU A 1 186 ? 9.875 6.262 -7.208 1.00 88.31 186 LEU A O 1
ATOM 1410 N N . ALA A 1 187 ? 9.210 5.582 -9.258 1.00 78.06 187 ALA A N 1
ATOM 1411 C CA . ALA A 1 187 ? 7.952 6.329 -9.325 1.00 78.06 187 ALA A CA 1
ATOM 1412 C C . ALA A 1 187 ? 6.775 5.537 -8.735 1.00 78.06 187 ALA A C 1
ATOM 1414 O O . ALA A 1 187 ? 5.940 6.173 -8.053 1.00 78.06 187 ALA A O 1
#

Sequence (187 aa):
MATESVTVENPYGLQALWAQGDFIAKGVLILLALMSAYSWFIIFTKWWEQRRLLSQAAEAEKQFWAADNIKSGVGKLTGKGNIFKAIASEAIDAAEHHDTRLSQSVPLHEWIDNVIARGVARIGSALQTQLPFLATTGSTAPFIGLFGTVWGIYHALVAIGVAGQASIDKVAGPVGEALIMTAIGLA

Mean predicted aligned error: 10.24 Å

Solvent-accessible surface area (backbone atoms only — not comparable to full-atom values): 10500 Å² total; per-residue (Å²): 138,82,82,78,79,79,77,77,76,63,82,82,36,78,68,39,45,65,74,72,47,50,75,65,48,52,50,46,53,52,51,52,50,50,54,50,55,52,44,53,52,51,52,54,54,51,51,52,52,50,52,52,48,53,51,50,49,56,48,41,60,62,47,32,73,70,35,98,42,70,71,60,11,46,67,62,59,71,67,97,83,38,65,69,41,52,39,53,49,52,32,52,54,50,62,74,58,39,84,42,92,79,42,69,82,48,58,71,67,62,51,41,52,51,48,41,51,51,44,52,51,53,52,52,53,60,69,47,57,70,50,63,56,51,54,50,47,70,69,43,32,41,57,52,9,42,49,33,22,54,50,33,42,50,53,43,54,52,54,36,64,74,65,75,56,88,51,68,84,74,46,54,57,44,46,53,53,11,54,50,33,32,57,57,25,71,106

pLDDT: mean 82.37, std 12.92, range [41.66, 96.0]

Radius of gyration: 29.64 Å; Cα contacts (8 Å, |Δi|>4): 135; chains: 1; bounding box: 61×55×85 Å